Protein AF-0000000084381239 (afdb_homodimer)

pLDDT: mean 88.59, std 18.31, range [33.28, 98.94]

InterPro domains:
  IPR027843 Domain of unknown function DUF4440 [PF14534] (30-141)
  IPR032710 NTF2-like domain superfamily [SSF54427] (21-147)

Secondary structure (DSSP, 8-state):
-------------------------HHHHHHHHHHHHHHHHHTT-HHHHHHTEEEEEEEEETTEEE-HHHHHHHHHHHHHTT-EEEEEEEEEEEEEE-TTSSEEEEEEEEEEEEEETTTEEEEEEEEEEEEEEEETTEEEEEEEEEEE-----/-------------------------HHHHHHHHHHHHHHHHHTT-HHHHHHTEEEEEEEEETTEEE-HHHHHHHHHHHHHTT-EEEEEEEEEEEEEE-TTSSEEEEEEEEEEEEEETTTEEEEEEEEEEEEEEEETTEEEEEEEEEEE-----

Foldseek 3Di:
DPPPPPPPPPPPPPPPDPDPPVPPDLQVVVVVVVVQLQVCQQVLVLVSNLVQADPQAWEAEPVGTDDPVVVSVVSVVFVVLPKGKNDKDWDDWDKDADPVSFKMKIKIWIWTWIAGHPGDIDIWIKIKIWIWGQDPVGIHTRYMYIYTDDPPD/DPPPPPPPPPPPDPPPDPDPPVPPDLQVVVVVVVVQLQVCQQVLVLVSNLVQADPQAWEAEPVGTDDPVVVSVVSVVFVVLPKGKNDKDWDDWDKDADPVSFKMKIKIWIWTWIAGHPGDIDIWIKIKIWIWGQDPVGIHTRYMYIYTDDPPD

Sequence (306 aa):
MTRTVSTLFAALALMALPAFVSAAEPEDEIRALVVEFNDAYLQNDLDKYFAYYADDATLWFNSGRSKLTSYRDSWYKLIGSGGGVRKNTLSDIRIQMSPGGDAAIATYQVEVQTEYPGNRLSSQQAHETDVWFKTDDGWRISHVHYTSGSDDEMTRTVSTLFAALALMALPAFVSAAEPEDEIRALVVEFNDAYLQNDLDKYFAYYADDATLWFNSGRSKLTSYRDSWYKLIGSGGGVRKNTLSDIRIQMSPGGDAAIATYQVEVQTEYPGNRLSSQQAHETDVWFKTDDGWRISHVHYTSGSDDE

Nearest PDB structures (foldseek):
  5ien-assembly2_B  TM=7.916E-01  e=2.321E-08  synthetic construct
  6of8-assembly1_D-2  TM=7.939E-01  e=4.125E-08  Homo sapiens
  7urw-assembly1_D-2  TM=7.725E-01  e=1.462E-07  Homo sapiens
  8uso-assembly1_C  TM=7.538E-01  e=1.737E-07  Homo sapiens
  7jmr-assembly1_A  TM=7.790E-01  e=4.352E-06  Madurella mycetomatis

Radius of gyration: 29.03 Å; Cα contacts (8 Å, |Δi|>4): 523; chains: 2; bounding box: 98×55×118 Å

Structure (mmCIF, N/CA/C/O backbone):
data_AF-0000000084381239-model_v1
#
loop_
_entity.id
_entity.type
_entity.pdbx_description
1 polymer 'DUF4440 domain-containing protein'
#
loop_
_atom_site.group_PDB
_atom_site.id
_atom_site.type_symbol
_atom_site.label_atom_id
_atom_site.label_alt_id
_atom_site.label_comp_id
_atom_site.label_asym_id
_atom_site.label_entity_id
_atom_site.label_seq_id
_atom_site.pdbx_PDB_ins_code
_atom_site.Cartn_x
_atom_site.Cartn_y
_atom_site.Cartn_z
_atom_site.occupancy
_atom_site.B_iso_or_equiv
_atom_site.auth_seq_id
_atom_site.auth_comp_id
_atom_site.auth_asym_id
_atom_site.auth_atom_id
_atom_site.pdbx_PDB_model_num
ATOM 1 N N . MET A 1 1 ? 73.875 9.797 52.844 1 39.16 1 MET A N 1
ATOM 2 C CA . MET A 1 1 ? 73.562 9.703 51.438 1 39.16 1 MET A CA 1
ATOM 3 C C . MET A 1 1 ? 72.062 9.312 51.25 1 39.16 1 MET A C 1
ATOM 5 O O . MET A 1 1 ? 71.688 8.18 51.531 1 39.16 1 MET A O 1
ATOM 9 N N . THR A 1 2 ? 71.125 10.281 51.625 1 43.41 2 THR A N 1
ATOM 10 C CA . THR A 1 2 ? 69.688 10.188 51.625 1 43.41 2 THR A CA 1
ATOM 11 C C . THR A 1 2 ? 69.125 9.891 50.219 1 43.41 2 THR A C 1
ATOM 13 O O . THR A 1 2 ? 69.438 10.617 49.25 1 43.41 2 THR A O 1
ATOM 16 N N . ARG A 1 3 ? 68.938 8.547 49.875 1 49.88 3 ARG A N 1
ATOM 17 C CA . ARG A 1 3 ? 68.312 8.016 48.656 1 49.88 3 ARG A CA 1
ATOM 18 C C . ARG A 1 3 ? 66.938 8.602 48.406 1 49.88 3 ARG A C 1
ATOM 20 O O . ARG A 1 3 ? 66.062 8.445 49.219 1 49.88 3 ARG A O 1
ATOM 27 N N . THR A 1 4 ? 66.938 9.758 47.719 1 50.31 4 THR A N 1
ATOM 28 C CA . THR A 1 4 ? 65.625 10.328 47.281 1 50.31 4 THR A CA 1
ATOM 29 C C . THR A 1 4 ? 64.875 9.352 46.375 1 50.31 4 THR A C 1
ATOM 31 O O . THR A 1 4 ? 65.438 8.875 45.375 1 50.31 4 THR A O 1
ATOM 34 N N . VAL A 1 5 ? 64 8.539 46.969 1 55.06 5 VAL A N 1
ATOM 35 C CA . VAL A 1 5 ? 63.125 7.676 46.188 1 55.06 5 VAL A CA 1
ATOM 36 C C . VAL A 1 5 ? 62.25 8.531 45.281 1 55.06 5 VAL A C 1
ATOM 38 O O . VAL A 1 5 ? 61.562 9.453 45.75 1 55.06 5 VAL A O 1
ATOM 41 N N . SER A 1 6 ? 62.594 8.797 44 1 53.75 6 SER A N 1
ATOM 42 C CA . SER A 1 6 ? 61.781 9.438 42.969 1 53.75 6 SER A CA 1
ATOM 43 C C . SER A 1 6 ? 60.5 8.648 42.688 1 53.75 6 SER A C 1
ATOM 45 O O . SER A 1 6 ? 60.562 7.449 42.406 1 53.75 6 SER A O 1
ATOM 47 N N . THR A 1 7 ? 59.438 9.039 43.312 1 55.84 7 THR A N 1
ATOM 48 C CA . THR A 1 7 ? 58.125 8.461 43.031 1 55.84 7 THR A CA 1
ATOM 49 C C . THR A 1 7 ? 57.719 8.781 41.594 1 55.84 7 THR A C 1
ATOM 51 O O . THR A 1 7 ? 57.625 9.945 41.219 1 55.84 7 THR A O 1
ATOM 54 N N . LEU A 1 8 ? 57.969 7.898 40.625 1 53.53 8 LEU A N 1
ATOM 55 C CA . LEU A 1 8 ? 57.469 7.973 39.25 1 53.53 8 LEU A CA 1
ATOM 56 C C . LEU A 1 8 ? 55.969 7.895 39.219 1 53.53 8 LEU A C 1
ATOM 58 O O . LEU A 1 8 ? 55.375 6.918 39.688 1 53.53 8 LEU A O 1
ATOM 62 N N . PHE A 1 9 ? 55.188 9.008 39.188 1 49.62 9 PHE A N 1
ATOM 63 C CA . PHE A 1 9 ? 53.75 9.039 39 1 49.62 9 PHE A CA 1
ATOM 64 C C . PHE A 1 9 ? 53.406 8.641 37.562 1 49.62 9 PHE A C 1
ATOM 66 O O . PHE A 1 9 ? 53.781 9.312 36.625 1 49.62 9 PHE A O 1
ATOM 73 N N . ALA A 1 10 ? 53.062 7.371 37.25 1 50.97 10 ALA A N 1
ATOM 74 C CA . ALA A 1 10 ? 52.531 6.973 35.969 1 50.97 10 ALA A CA 1
ATOM 75 C C . ALA A 1 10 ? 51.156 7.59 35.719 1 50.97 10 ALA A C 1
ATOM 77 O O . ALA A 1 10 ? 50.219 7.391 36.5 1 50.97 10 ALA A O 1
ATOM 78 N N . ALA A 1 11 ? 51.062 8.734 35.031 1 51.47 11 ALA A N 1
ATOM 79 C CA . ALA A 1 11 ? 49.781 9.289 34.594 1 51.47 11 ALA A CA 1
ATOM 80 C C . ALA A 1 11 ? 49.031 8.305 33.688 1 51.47 11 ALA A C 1
ATOM 82 O O . ALA A 1 11 ? 49.562 7.871 32.656 1 51.47 11 ALA A O 1
ATOM 83 N N . LEU A 1 12 ? 48.125 7.539 34.219 1 54.88 12 LEU A N 1
ATOM 84 C CA . LEU A 1 12 ? 47.219 6.68 33.406 1 54.88 12 LEU A CA 1
ATOM 85 C C . LEU A 1 12 ? 46.375 7.512 32.469 1 54.88 12 LEU A C 1
ATOM 87 O O . LEU A 1 12 ? 45.562 8.344 32.938 1 54.88 12 LEU A O 1
ATOM 91 N N . ALA A 1 13 ? 46.75 7.648 31.25 1 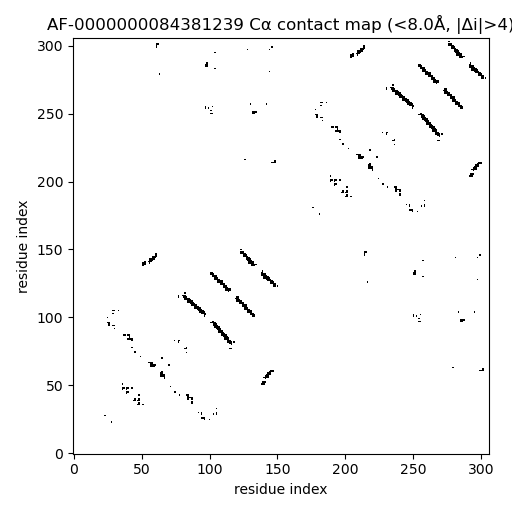54.31 13 ALA A N 1
ATOM 92 C CA . ALA A 1 13 ? 45.938 8.242 30.203 1 54.31 13 ALA A CA 1
ATOM 93 C C . ALA A 1 13 ? 44.656 7.438 30 1 54.31 13 ALA A C 1
ATOM 95 O O . ALA A 1 13 ? 44.719 6.262 29.625 1 54.31 13 ALA A O 1
ATOM 96 N N . LEU A 1 14 ? 43.531 7.852 30.609 1 54.75 14 LEU A N 1
ATOM 97 C CA . LEU A 1 14 ? 42.219 7.305 30.281 1 54.75 14 LEU A CA 1
ATOM 98 C C . LEU A 1 14 ? 41.875 7.566 28.812 1 54.75 14 LEU A C 1
ATOM 100 O O . LEU A 1 14 ? 41.719 8.719 28.406 1 54.75 14 LEU A O 1
ATOM 104 N N . MET A 1 15 ? 42.344 6.754 27.906 1 54.47 15 MET A N 1
ATOM 105 C CA . MET A 1 15 ? 41.844 6.836 26.531 1 54.47 15 MET A CA 1
ATOM 106 C C . MET A 1 15 ? 40.312 6.789 26.484 1 54.47 15 MET A C 1
ATOM 108 O O . MET A 1 15 ? 39.719 5.836 26.984 1 54.47 15 MET A O 1
ATOM 112 N N . ALA A 1 16 ? 39.594 7.852 26.359 1 55.19 16 ALA A N 1
ATOM 113 C CA . ALA A 1 16 ? 38.156 7.883 26.109 1 55.19 16 ALA A CA 1
ATOM 114 C C . ALA A 1 16 ? 37.781 7.008 24.906 1 55.19 16 ALA A C 1
ATOM 116 O O . ALA A 1 16 ? 38.281 7.207 23.812 1 55.19 16 ALA A O 1
ATOM 117 N N . LEU A 1 17 ? 37.344 5.801 25.172 1 56.28 17 LEU A N 1
ATOM 118 C CA . LEU A 1 17 ? 36.719 5.039 24.078 1 56.28 17 LEU A CA 1
ATOM 119 C C . LEU A 1 17 ? 35.625 5.844 23.391 1 56.28 17 LEU A C 1
ATOM 121 O O . LEU A 1 17 ? 34.812 6.473 24.062 1 56.28 17 LEU A O 1
ATOM 125 N N . PRO A 1 18 ? 35.781 6.129 22.141 1 57.19 18 PRO A N 1
ATOM 126 C CA . PRO A 1 18 ? 34.688 6.797 21.469 1 57.19 18 PRO A CA 1
ATOM 127 C C . PRO A 1 18 ? 33.344 6.113 21.719 1 57.19 18 PRO A C 1
ATOM 129 O O . PRO A 1 18 ? 33.25 4.883 21.625 1 57.19 18 PRO A O 1
ATOM 132 N N . ALA A 1 19 ? 32.469 6.754 22.359 1 51.19 19 ALA A N 1
ATOM 133 C CA . ALA A 1 19 ? 31.094 6.266 22.438 1 51.19 19 ALA A CA 1
ATOM 134 C C . ALA A 1 19 ? 30.562 5.879 21.062 1 51.19 19 ALA A C 1
ATOM 136 O O . ALA A 1 19 ? 30.609 6.68 20.125 1 51.19 19 ALA A O 1
ATOM 137 N N . PHE A 1 20 ? 30.594 4.75 20.609 1 45.41 20 PHE A N 1
ATOM 138 C CA . PHE A 1 20 ? 29.844 4.328 19.438 1 45.41 20 PHE A CA 1
ATOM 139 C C . PHE A 1 20 ? 28.422 4.871 19.469 1 45.41 20 PHE A C 1
ATOM 141 O O . PHE A 1 20 ? 27.609 4.426 20.281 1 45.41 20 PHE A O 1
ATOM 148 N N . VAL A 1 21 ? 28.203 6.137 19.328 1 45.88 21 VAL A N 1
ATOM 149 C CA . VAL A 1 21 ? 26.812 6.547 19.094 1 45.88 21 VAL A CA 1
ATOM 150 C C . VAL A 1 21 ? 26.125 5.531 18.188 1 45.88 21 VAL A C 1
ATOM 152 O O . VAL A 1 21 ? 26.516 5.34 17.031 1 45.88 21 VAL A O 1
ATOM 155 N N . SER A 1 22 ? 25.609 4.52 18.656 1 45.94 22 SER A N 1
ATOM 156 C CA . SER A 1 22 ? 24.859 3.537 17.891 1 45.94 22 SER A CA 1
ATOM 157 C C . SER A 1 22 ? 23.875 4.219 16.938 1 45.94 22 SER A C 1
ATOM 159 O O . SER A 1 22 ? 23 4.969 17.375 1 45.94 22 SER A O 1
ATOM 161 N N . ALA A 1 23 ? 24.297 4.645 15.828 1 49.25 23 ALA A N 1
ATOM 162 C CA . ALA A 1 23 ? 23.391 5.152 14.797 1 49.25 23 ALA A CA 1
ATOM 163 C C . ALA A 1 23 ? 22.016 4.5 14.898 1 49.25 23 ALA A C 1
ATOM 165 O O . ALA A 1 23 ? 21.922 3.277 15.023 1 49.25 23 ALA A O 1
ATOM 166 N N . ALA A 1 24 ? 21.047 5.324 15.508 1 55.81 24 ALA A N 1
ATOM 167 C CA . ALA A 1 24 ? 19.688 4.801 15.578 1 55.81 24 ALA A CA 1
ATOM 168 C C . ALA A 1 24 ? 19.406 3.848 14.414 1 55.81 24 ALA A C 1
ATOM 170 O O . ALA A 1 24 ? 19.891 4.055 13.305 1 55.81 24 ALA A O 1
ATOM 171 N N . GLU A 1 25 ? 19 2.609 14.633 1 80.38 25 GLU A N 1
ATOM 172 C CA . GLU A 1 25 ? 18.656 1.622 13.625 1 80.38 25 GLU A CA 1
ATOM 173 C C . GLU A 1 25 ? 17.672 2.197 12.609 1 80.38 25 GLU A C 1
ATOM 175 O O . GLU A 1 25 ? 16.797 2.988 12.969 1 80.38 25 GLU A O 1
ATOM 180 N N . PRO A 1 26 ? 17.938 2.209 11.328 1 89.12 26 PRO A N 1
ATOM 181 C CA . PRO A 1 26 ? 17.094 2.762 10.266 1 89.12 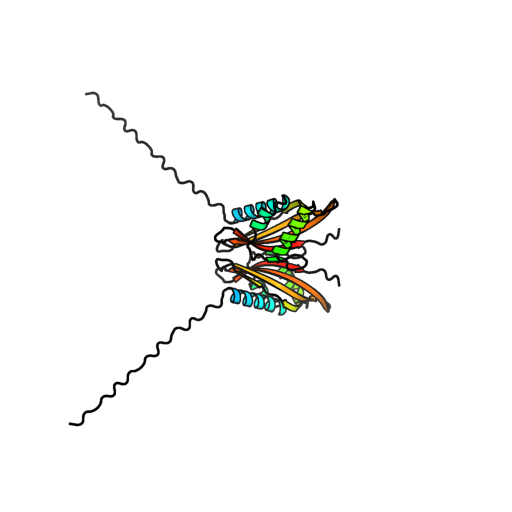26 PRO A CA 1
ATOM 182 C C . PRO A 1 26 ? 15.609 2.562 10.539 1 89.12 26 PRO A C 1
ATOM 184 O O . PRO A 1 26 ? 14.797 3.445 10.242 1 89.12 26 PRO A O 1
ATOM 187 N N . GLU A 1 27 ? 15.25 1.534 11.195 1 95.19 27 GLU A N 1
ATOM 188 C CA . GLU A 1 27 ? 13.852 1.279 11.508 1 95.19 27 GLU A CA 1
ATOM 189 C C . GLU A 1 27 ? 13.32 2.281 12.531 1 95.19 27 GLU A C 1
ATOM 191 O O . GLU A 1 27 ? 12.188 2.748 12.422 1 95.19 27 GLU A O 1
ATOM 196 N N . ASP A 1 28 ? 14.078 2.625 13.539 1 96.5 28 ASP A N 1
ATOM 197 C CA . ASP A 1 28 ? 13.672 3.594 14.555 1 96.5 28 ASP A CA 1
ATOM 198 C C . ASP A 1 28 ? 13.469 4.977 13.945 1 96.5 28 ASP A C 1
ATOM 200 O O . ASP A 1 28 ? 12.57 5.719 14.359 1 96.5 28 ASP A O 1
ATOM 204 N N . GLU A 1 29 ? 14.289 5.305 13.078 1 97.5 29 GLU A N 1
ATOM 205 C CA . GLU A 1 29 ? 14.141 6.582 12.391 1 97.5 29 GLU A CA 1
ATOM 206 C C . GLU A 1 29 ? 12.805 6.656 11.648 1 97.5 29 GLU A C 1
ATOM 208 O O . GLU A 1 29 ? 12.094 7.66 11.742 1 97.5 29 GLU A O 1
ATOM 213 N N . ILE A 1 30 ? 12.453 5.59 10.93 1 98.69 30 ILE A N 1
ATOM 214 C CA . ILE A 1 30 ? 11.203 5.559 10.18 1 98.69 30 ILE A CA 1
ATOM 215 C C . ILE A 1 30 ? 10.023 5.598 11.148 1 98.69 30 ILE A C 1
ATOM 217 O O . ILE A 1 30 ? 9.031 6.285 10.898 1 98.69 30 ILE A O 1
ATOM 221 N N . ARG A 1 31 ? 10.133 4.875 12.227 1 98.56 31 ARG A N 1
ATOM 222 C CA . ARG A 1 31 ? 9.07 4.895 13.227 1 98.56 31 ARG A CA 1
ATOM 223 C C . ARG A 1 31 ? 8.836 6.309 13.742 1 98.56 31 ARG A C 1
ATOM 225 O O . ARG A 1 31 ? 7.688 6.746 13.875 1 98.56 31 ARG A O 1
ATOM 232 N N . ALA A 1 32 ? 9.883 6.973 14.047 1 98.56 32 ALA A N 1
ATOM 233 C CA . ALA A 1 32 ? 9.773 8.352 14.516 1 98.56 32 ALA A CA 1
ATOM 234 C C . ALA A 1 32 ? 9.133 9.242 13.461 1 98.56 32 ALA A C 1
ATOM 236 O O . ALA A 1 32 ? 8.297 10.094 13.773 1 98.56 32 ALA A O 1
ATOM 237 N N . LEU A 1 33 ? 9.492 9.047 12.234 1 98.81 33 LEU A N 1
ATOM 238 C CA . LEU A 1 33 ? 8.93 9.828 11.141 1 98.81 33 LEU A CA 1
ATOM 239 C C . LEU A 1 33 ? 7.441 9.562 10.984 1 98.81 33 LEU A C 1
ATOM 241 O O . LEU A 1 33 ? 6.66 10.484 10.734 1 98.81 33 LEU A O 1
ATOM 245 N N . VAL A 1 34 ? 7.047 8.297 11.141 1 98.94 34 VAL A N 1
ATOM 246 C CA . VAL A 1 34 ? 5.629 7.949 11.078 1 98.94 34 VAL A CA 1
ATOM 247 C C . VAL A 1 34 ? 4.867 8.695 12.172 1 98.94 34 VAL A C 1
ATOM 249 O O . VAL A 1 34 ? 3.803 9.258 11.922 1 98.94 34 VAL A O 1
ATOM 252 N N . VAL A 1 35 ? 5.398 8.719 13.312 1 98.81 35 VAL A N 1
ATOM 253 C CA . VAL A 1 35 ? 4.754 9.383 14.438 1 98.81 35 VAL A CA 1
ATOM 254 C C . VAL A 1 35 ? 4.676 10.891 14.18 1 98.81 35 VAL A C 1
ATOM 256 O O . VAL A 1 35 ? 3.621 11.5 14.367 1 98.81 35 VAL A O 1
ATOM 259 N N . GLU A 1 36 ? 5.719 11.492 13.703 1 98.81 36 GLU A N 1
ATOM 260 C CA . GLU A 1 36 ? 5.75 12.922 13.438 1 98.81 36 GLU A CA 1
ATOM 261 C C . GLU A 1 36 ? 4.785 13.297 12.312 1 98.81 36 GLU A C 1
ATOM 263 O O . GLU A 1 36 ? 4.109 14.32 12.383 1 98.81 36 GLU A O 1
ATOM 268 N N . PHE A 1 37 ? 4.758 12.531 11.312 1 98.94 37 PHE A N 1
ATOM 269 C CA . PHE A 1 37 ? 3.84 12.703 10.188 1 98.94 37 PHE A CA 1
ATOM 270 C C . PHE A 1 37 ? 2.396 12.734 10.68 1 98.94 37 PHE A C 1
ATOM 272 O O . PHE A 1 37 ? 1.646 13.656 10.344 1 98.94 37 PHE A O 1
ATOM 279 N N . ASN A 1 38 ? 2.061 11.805 11.516 1 98.94 38 ASN A N 1
ATOM 280 C CA . ASN A 1 38 ? 0.689 11.695 12 1 98.94 38 ASN A CA 1
ATOM 281 C C . ASN A 1 38 ? 0.382 12.742 13.062 1 98.94 38 ASN A C 1
ATOM 283 O O . ASN A 1 38 ? -0.756 13.203 13.18 1 98.94 38 ASN A O 1
ATOM 287 N N . ASP A 1 39 ? 1.364 13.125 13.797 1 98.81 39 ASP A N 1
ATOM 288 C CA . ASP A 1 39 ? 1.184 14.234 14.727 1 98.81 39 ASP A CA 1
ATOM 289 C C . ASP A 1 39 ? 0.874 15.531 13.992 1 98.81 39 ASP A C 1
ATOM 291 O O . ASP A 1 39 ? 0.021 16.312 14.422 1 98.81 39 ASP A O 1
ATOM 295 N N . ALA A 1 40 ? 1.625 15.781 12.898 1 98.94 40 ALA A N 1
ATOM 296 C CA . ALA A 1 40 ? 1.341 16.953 12.086 1 98.94 40 ALA A CA 1
ATOM 297 C C . ALA A 1 40 ? -0.095 16.938 11.57 1 98.94 40 ALA A C 1
ATOM 299 O O . ALA A 1 40 ? -0.769 17.969 11.547 1 98.94 40 ALA A O 1
ATOM 300 N N . TYR A 1 41 ? -0.583 15.797 11.164 1 98.88 41 TYR A N 1
ATOM 301 C CA . TYR A 1 41 ? -1.957 15.594 10.727 1 98.88 41 TYR A CA 1
ATOM 302 C C . TYR A 1 41 ? -2.943 15.938 11.836 1 98.88 41 TYR A C 1
ATOM 304 O O . TYR A 1 41 ? -3.875 16.719 11.625 1 98.88 41 TYR A O 1
ATOM 312 N N . LEU A 1 42 ? -2.75 15.445 13.039 1 98.81 42 LEU A N 1
ATOM 313 C CA . LEU A 1 42 ? -3.617 15.664 14.195 1 98.81 42 LEU A CA 1
ATOM 314 C C . LEU A 1 42 ? -3.648 17.141 14.586 1 98.81 42 LEU A C 1
ATOM 316 O O . LEU A 1 42 ? -4.688 17.656 15.008 1 98.81 42 LEU A O 1
ATOM 320 N N . GLN A 1 43 ? -2.535 17.781 14.414 1 98.56 43 GLN A N 1
ATOM 321 C CA . GLN A 1 43 ? -2.426 19.172 14.812 1 98.56 43 GLN A CA 1
ATOM 322 C C . GLN A 1 43 ? -2.961 20.109 13.727 1 98.56 43 GLN A C 1
ATOM 324 O O . GLN A 1 43 ? -2.949 21.328 13.891 1 98.56 43 GLN A O 1
ATOM 329 N N . ASN A 1 44 ? -3.318 19.516 12.633 1 98.69 44 ASN A N 1
ATOM 330 C CA . ASN A 1 44 ? -3.785 20.281 11.484 1 98.69 44 ASN A CA 1
ATOM 331 C C . ASN A 1 44 ? -2.701 21.234 10.961 1 98.69 44 ASN A C 1
ATOM 333 O O . ASN A 1 44 ? -2.998 22.344 10.516 1 98.69 44 ASN A O 1
ATOM 337 N N . ASP A 1 45 ? -1.45 20.844 11.148 1 98.69 45 ASP A N 1
ATOM 338 C CA . ASP A 1 45 ? -0.307 21.547 10.578 1 98.69 45 ASP A CA 1
ATOM 339 C C . ASP A 1 45 ? -0.042 21.094 9.148 1 98.69 45 ASP A C 1
ATOM 341 O O . ASP A 1 45 ? 0.866 20.297 8.898 1 98.69 45 ASP A O 1
ATOM 345 N N . LEU A 1 46 ? -0.721 21.719 8.25 1 98.62 46 LEU A N 1
ATOM 346 C CA . LEU A 1 46 ? -0.758 21.219 6.883 1 98.62 46 LEU A CA 1
ATOM 347 C C . LEU A 1 46 ? 0.588 21.406 6.191 1 98.62 46 LEU A C 1
ATOM 349 O O . LEU A 1 46 ? 1.01 20.562 5.395 1 98.62 46 LEU A O 1
ATOM 353 N N . ASP A 1 47 ? 1.219 22.5 6.48 1 98.5 47 ASP A N 1
ATOM 354 C CA . ASP A 1 47 ? 2.527 22.703 5.871 1 98.5 47 ASP A CA 1
ATOM 355 C C . ASP A 1 47 ? 3.5 21.594 6.258 1 98.5 47 ASP A C 1
ATOM 357 O O . ASP A 1 47 ? 4.18 21.031 5.398 1 98.5 47 ASP A O 1
ATOM 361 N N . LYS A 1 48 ? 3.529 21.297 7.5 1 98.69 48 LYS A N 1
ATOM 362 C CA . LYS A 1 48 ? 4.406 20.219 7.973 1 98.69 48 LYS A CA 1
ATOM 363 C C . LYS A 1 48 ? 3.945 18.875 7.453 1 98.69 48 LYS A C 1
ATOM 365 O O . LYS A 1 48 ? 4.762 18.062 7.008 1 98.69 48 LYS A O 1
ATOM 370 N N . TYR A 1 49 ? 2.656 18.609 7.484 1 98.88 49 TYR A N 1
ATOM 371 C CA . TYR A 1 49 ? 2.074 17.344 7.059 1 98.88 49 TYR A CA 1
ATOM 372 C C . TYR A 1 49 ? 2.404 17.062 5.598 1 98.88 49 TYR A C 1
ATOM 374 O O . TYR A 1 49 ? 2.908 15.984 5.27 1 98.88 49 TYR A O 1
ATOM 382 N N . PHE A 1 50 ? 2.275 18.031 4.766 1 98.81 50 PHE A N 1
ATOM 383 C CA . PHE A 1 50 ? 2.443 17.797 3.34 1 98.81 50 PHE A CA 1
ATOM 384 C C . PHE A 1 50 ? 3.914 17.859 2.947 1 98.81 50 PHE A C 1
ATOM 386 O O . PHE A 1 50 ? 4.293 17.406 1.864 1 98.81 50 PHE A O 1
ATOM 393 N N . ALA A 1 51 ? 4.809 18.359 3.83 1 98.56 51 ALA A N 1
ATOM 394 C CA . ALA A 1 51 ? 6.246 18.406 3.566 1 98.56 51 ALA A CA 1
ATOM 395 C C . ALA A 1 51 ? 6.852 17.016 3.602 1 98.56 51 ALA A C 1
ATOM 397 O O . ALA A 1 51 ? 7.973 16.797 3.133 1 98.56 51 ALA A O 1
ATOM 398 N N . TYR A 1 52 ? 6.156 16.047 4.137 1 98.81 52 TYR A N 1
ATOM 399 C CA . TYR A 1 52 ? 6.672 14.688 4.211 1 98.81 52 TYR A CA 1
ATOM 400 C C . TYR A 1 52 ? 6.516 13.969 2.879 1 98.81 52 TYR A C 1
ATOM 402 O O . TYR A 1 52 ? 7.16 12.938 2.641 1 98.81 52 TYR A O 1
ATOM 410 N N . TYR A 1 53 ? 5.621 14.484 2.043 1 98.81 53 TYR A N 1
ATOM 411 C CA . TYR A 1 53 ? 5.367 13.82 0.77 1 98.81 53 TYR A CA 1
ATOM 412 C C . TYR A 1 53 ? 6.414 14.211 -0.268 1 98.81 53 TYR A C 1
ATOM 414 O O . TYR A 1 53 ? 6.828 15.367 -0.335 1 98.81 53 TYR A O 1
ATOM 422 N N . ALA A 1 54 ? 6.844 13.203 -1.012 1 98.25 54 ALA A N 1
ATOM 423 C CA . ALA A 1 54 ? 7.543 13.531 -2.252 1 98.25 54 ALA A CA 1
ATOM 424 C C . ALA A 1 54 ? 6.621 14.273 -3.221 1 98.25 54 ALA A C 1
ATOM 4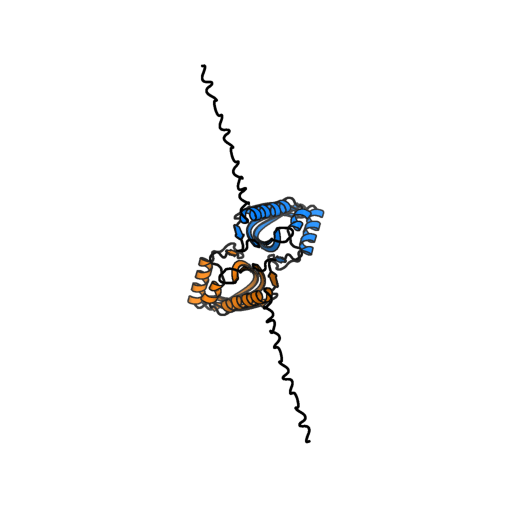26 O O . ALA A 1 54 ? 5.402 14.102 -3.176 1 98.25 54 ALA A O 1
ATOM 427 N N . ASP A 1 55 ? 7.188 14.977 -4.156 1 95.69 55 ASP A N 1
ATOM 428 C CA . ASP A 1 55 ? 6.402 15.758 -5.105 1 95.69 55 ASP A CA 1
ATOM 429 C C . ASP A 1 55 ? 5.535 14.859 -5.98 1 95.69 55 ASP A C 1
ATOM 431 O O . ASP A 1 55 ? 4.422 15.227 -6.352 1 95.69 55 ASP A O 1
ATOM 435 N N . ASP A 1 56 ? 6.027 13.656 -6.266 1 94.94 56 ASP A N 1
ATOM 436 C CA . ASP A 1 56 ? 5.316 12.742 -7.156 1 94.94 56 ASP A CA 1
ATOM 437 C C . ASP A 1 56 ? 4.652 11.617 -6.371 1 94.94 56 ASP A C 1
ATOM 439 O O . ASP A 1 56 ? 4.395 10.539 -6.922 1 94.94 56 ASP A O 1
ATOM 443 N N . ALA A 1 57 ? 4.418 11.891 -5.074 1 98.31 57 ALA A N 1
ATOM 444 C CA . ALA A 1 57 ? 3.779 10.875 -4.25 1 98.31 57 ALA A CA 1
ATOM 445 C C . ALA A 1 57 ? 2.412 10.492 -4.812 1 98.31 57 ALA A C 1
ATOM 447 O O . ALA A 1 57 ? 1.699 11.336 -5.355 1 98.31 57 ALA A O 1
ATOM 448 N N . THR A 1 58 ? 2.092 9.258 -4.652 1 98.19 58 THR A N 1
ATOM 449 C CA . THR A 1 58 ? 0.784 8.766 -5.066 1 98.19 58 THR A CA 1
ATOM 450 C C . THR A 1 58 ? -0.066 8.391 -3.857 1 98.19 58 THR A C 1
ATOM 452 O O . THR A 1 58 ? 0.453 7.891 -2.857 1 98.19 58 THR A O 1
ATOM 455 N N . LEU A 1 59 ? -1.391 8.664 -3.979 1 98.44 59 LEU A N 1
ATOM 456 C CA . LEU A 1 59 ? -2.348 8.383 -2.914 1 98.44 59 LEU A CA 1
ATOM 457 C C . LEU A 1 59 ? -3.482 7.5 -3.42 1 98.44 59 LEU A C 1
ATOM 459 O O . LEU A 1 59 ? -4.07 7.781 -4.469 1 98.44 59 LEU A O 1
ATOM 463 N N . TRP A 1 60 ? -3.773 6.473 -2.662 1 97.69 60 TRP A N 1
ATOM 464 C CA . TRP A 1 60 ? 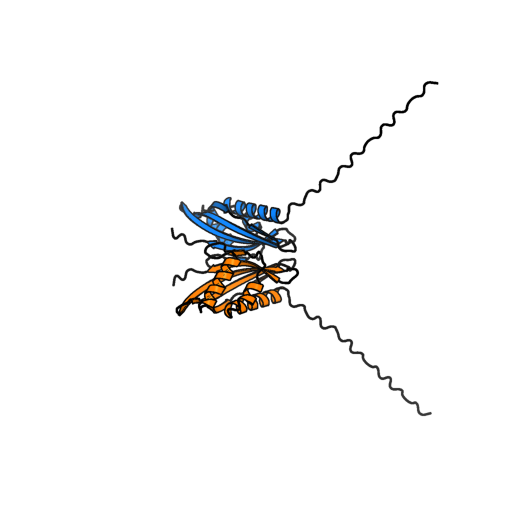-4.938 5.629 -2.912 1 97.69 60 TRP A CA 1
ATOM 465 C C . TRP A 1 60 ? -5.852 5.59 -1.692 1 97.69 60 TRP A C 1
ATOM 467 O O . TRP A 1 60 ? -5.402 5.312 -0.579 1 97.69 60 TRP A O 1
ATOM 477 N N . PHE A 1 61 ? -7.094 5.844 -1.987 1 96.12 61 PHE A N 1
ATOM 478 C CA . PHE A 1 61 ? -8.156 5.715 -0.996 1 96.12 61 PHE A CA 1
ATOM 479 C C . PHE A 1 61 ? -9.195 4.695 -1.444 1 96.12 61 PHE A C 1
ATOM 481 O O . PHE A 1 61 ? -9.023 4.027 -2.467 1 96.12 61 PHE A O 1
ATOM 488 N N . ASN A 1 62 ? -10.258 4.531 -0.682 1 93.81 62 ASN A N 1
ATOM 489 C CA . ASN A 1 62 ? -11.297 3.578 -1.05 1 93.81 62 ASN A CA 1
ATOM 490 C C . ASN A 1 62 ? -11.828 3.838 -2.459 1 93.81 62 ASN A C 1
ATOM 492 O O . ASN A 1 62 ? -12.133 2.898 -3.193 1 93.81 62 ASN A O 1
ATOM 496 N N . SER A 1 63 ? -11.828 5.078 -2.816 1 90.69 63 SER A N 1
ATOM 497 C CA . SER A 1 63 ? -12.438 5.469 -4.086 1 90.69 63 SER A CA 1
ATOM 498 C C . SER A 1 63 ? -11.445 5.336 -5.234 1 90.69 63 SER A C 1
ATOM 500 O O . SER A 1 63 ? -11.805 5.551 -6.398 1 90.69 63 SER A O 1
ATOM 502 N N . GLY A 1 64 ? -10.203 5.027 -4.898 1 92.81 64 GLY A N 1
ATOM 503 C CA . GLY A 1 64 ? -9.172 4.902 -5.918 1 92.81 64 GLY A CA 1
ATOM 504 C C . GLY A 1 64 ? -8.078 5.941 -5.793 1 92.81 64 GLY A C 1
ATOM 505 O O . GLY A 1 64 ? -7.77 6.395 -4.688 1 92.81 64 GLY A O 1
ATOM 506 N N . ARG A 1 65 ? -7.52 6.309 -6.883 1 95.12 65 ARG A N 1
ATOM 507 C CA . ARG A 1 65 ? -6.367 7.207 -6.91 1 95.12 65 ARG A CA 1
ATOM 508 C C . ARG A 1 65 ? -6.793 8.656 -6.691 1 95.12 65 ARG A C 1
ATOM 510 O O . ARG A 1 65 ? -7.809 9.094 -7.238 1 95.12 65 ARG A O 1
ATOM 517 N N . SER A 1 66 ? -5.961 9.305 -5.941 1 95.31 66 SER A N 1
ATOM 518 C CA . SER A 1 66 ? -6.164 10.734 -5.727 1 95.31 66 SER A CA 1
ATOM 519 C C . SER A 1 66 ? -4.898 11.523 -6.039 1 95.31 66 SER A C 1
ATOM 521 O O . SER A 1 66 ? -3.789 11.07 -5.746 1 95.31 66 SER A O 1
ATOM 523 N N . LYS A 1 67 ? -5.098 12.664 -6.586 1 95.94 67 LYS A N 1
ATOM 524 C CA . LYS A 1 67 ? -3.969 13.57 -6.801 1 95.94 67 LYS A CA 1
ATOM 525 C C . LYS A 1 67 ? -3.551 14.242 -5.496 1 95.94 67 LYS A C 1
ATOM 527 O O . LYS A 1 67 ? -4.395 14.75 -4.754 1 95.94 67 LYS A O 1
ATOM 532 N N . LEU A 1 68 ? -2.289 14.273 -5.344 1 98.12 68 LEU A N 1
ATOM 533 C CA . LEU A 1 68 ? -1.755 14.883 -4.129 1 98.12 68 LEU A CA 1
ATOM 534 C C . LEU A 1 68 ? -2.182 16.344 -4.023 1 98.12 68 LEU A C 1
ATOM 536 O O . LEU A 1 68 ? -2.549 16.812 -2.941 1 98.12 68 LEU A O 1
ATOM 540 N N . THR A 1 69 ? -2.168 17.094 -5.07 1 97.81 69 THR A N 1
ATOM 541 C CA . THR A 1 69 ? -2.525 18.516 -5.059 1 97.81 69 THR A CA 1
ATOM 542 C C . THR A 1 69 ? -3.994 18.703 -4.688 1 97.81 69 THR A C 1
ATOM 544 O O . THR A 1 69 ? -4.34 19.594 -3.916 1 97.81 69 THR A O 1
ATOM 547 N N . SER A 1 70 ? -4.848 17.875 -5.23 1 97.81 70 SER A N 1
ATOM 548 C CA . SER A 1 70 ? -6.266 17.953 -4.895 1 97.81 70 SER A CA 1
ATOM 549 C C . SER A 1 70 ? -6.508 17.609 -3.43 1 97.81 70 SER A C 1
ATOM 551 O O . SER A 1 70 ? -7.324 18.25 -2.764 1 97.81 70 SER A O 1
ATOM 553 N N . TYR A 1 71 ? -5.832 16.609 -3.029 1 98.31 71 TYR A N 1
ATOM 554 C CA . TYR A 1 71 ? -5.93 16.219 -1.628 1 98.31 71 TYR A CA 1
ATOM 555 C C . TYR A 1 71 ? -5.492 17.359 -0.71 1 98.31 71 TYR A C 1
ATOM 557 O O . TYR A 1 71 ? -6.207 17.703 0.232 1 98.31 71 TYR A O 1
ATOM 565 N N . ARG A 1 72 ? -4.395 17.906 -0.981 1 98.56 72 ARG A N 1
ATOM 566 C CA . ARG A 1 72 ? -3.879 19.047 -0.215 1 98.56 72 ARG A CA 1
ATOM 567 C C . ARG A 1 72 ? -4.879 20.188 -0.196 1 98.56 72 ARG A C 1
ATOM 569 O O . ARG A 1 72 ? -5.207 20.719 0.869 1 98.56 72 ARG A O 1
ATOM 576 N N . ASP A 1 73 ? -5.383 20.547 -1.335 1 98.44 73 ASP A N 1
ATOM 577 C CA . ASP A 1 73 ? -6.336 21.656 -1.436 1 98.44 73 ASP A CA 1
ATOM 578 C C . ASP A 1 73 ? -7.582 21.391 -0.595 1 98.44 73 ASP A C 1
ATOM 580 O O . ASP A 1 73 ? -8.117 22.297 0.036 1 98.44 73 ASP A O 1
ATOM 584 N N . SER A 1 74 ? -8.016 20.156 -0.666 1 97.94 74 SER A N 1
ATOM 585 C CA . SER A 1 74 ? -9.211 19.797 0.089 1 97.94 74 SER A CA 1
ATOM 586 C C . SER A 1 74 ? -9 20 1.586 1 97.94 74 SER A C 1
ATOM 588 O O . SER A 1 74 ? -9.914 20.422 2.299 1 97.94 74 SER A O 1
ATOM 590 N N . TRP A 1 75 ? -7.859 19.734 2.068 1 98.38 75 TRP A N 1
ATOM 591 C CA . TRP A 1 75 ? -7.578 19.891 3.49 1 98.38 75 TRP A CA 1
ATOM 592 C C . TRP A 1 75 ? -7.469 21.359 3.863 1 98.38 75 TRP A C 1
ATOM 594 O O . TRP A 1 75 ? -7.965 21.781 4.91 1 98.38 75 TRP A O 1
ATOM 604 N N . TYR A 1 76 ? -6.816 22.125 3.045 1 98.38 76 TYR A N 1
ATOM 605 C CA . TYR A 1 76 ? -6.734 23.562 3.316 1 98.38 76 TYR A CA 1
ATOM 606 C C . TYR A 1 76 ? -8.125 24.188 3.334 1 98.38 76 TYR A C 1
ATOM 608 O O . TYR A 1 76 ? -8.414 25.031 4.18 1 98.38 76 TYR A O 1
ATOM 616 N N . LYS A 1 77 ? -8.945 23.781 2.447 1 98.19 77 LYS A N 1
ATOM 617 C CA . LYS A 1 77 ? -10.32 24.266 2.43 1 98.19 77 LYS A CA 1
ATOM 618 C C . LYS A 1 77 ? -11.062 23.875 3.701 1 98.19 77 LYS A C 1
ATOM 620 O O . LYS A 1 77 ? -11.766 24.688 4.297 1 98.19 77 LYS A O 1
ATOM 625 N N . LEU A 1 78 ? -10.945 22.594 4.082 1 98.19 78 LEU A N 1
ATOM 626 C CA . LEU A 1 78 ? -11.625 22.109 5.27 1 98.19 78 LEU A CA 1
ATOM 627 C C . LEU A 1 78 ? -11.203 22.891 6.508 1 98.19 78 LEU A C 1
ATOM 629 O O . LEU A 1 78 ? -12.055 23.391 7.254 1 98.19 78 LEU A O 1
ATOM 633 N N . ILE A 1 79 ? -9.984 23.047 6.719 1 97.75 79 ILE A N 1
ATOM 634 C CA . ILE A 1 79 ? -9.469 23.734 7.898 1 97.75 79 ILE A CA 1
ATOM 635 C C . ILE A 1 79 ? -9.844 25.219 7.832 1 97.75 79 ILE A C 1
ATOM 637 O O . ILE A 1 79 ? -10.234 25.812 8.844 1 97.75 79 ILE A O 1
ATOM 641 N N . GLY A 1 80 ? -9.75 25.797 6.676 1 97.12 80 GLY A N 1
ATOM 642 C CA . GLY A 1 80 ? -10.141 27.188 6.484 1 97.12 80 GLY A CA 1
ATOM 643 C C . GLY A 1 80 ? -11.609 27.438 6.789 1 97.12 80 GLY A C 1
ATOM 644 O O . GLY A 1 80 ? -11.992 28.578 7.105 1 97.12 80 GLY A O 1
ATOM 645 N N . SER A 1 81 ? -12.406 26.438 6.703 1 97.31 81 SER A N 1
ATOM 646 C CA . SER A 1 81 ? -13.836 26.547 6.945 1 97.31 81 SER A CA 1
ATOM 647 C C . SER A 1 81 ? -14.188 26.203 8.391 1 97.31 81 SER A C 1
ATOM 649 O O . SER A 1 81 ? -15.367 26.078 8.734 1 97.31 81 SER A O 1
ATOM 651 N N . GLY A 1 82 ? -13.164 25.922 9.172 1 96.06 82 GLY A N 1
ATOM 652 C CA . GLY A 1 82 ? -13.375 25.719 10.594 1 96.06 82 GLY A CA 1
ATOM 653 C C . GLY A 1 82 ? -13.359 24.25 11 1 96.06 82 GLY A C 1
ATOM 654 O O . GLY A 1 82 ? -13.57 23.922 12.172 1 96.06 82 GLY A O 1
ATOM 655 N N . GLY A 1 83 ? -13.133 23.391 10.039 1 98 83 GLY A N 1
ATOM 656 C CA . GLY A 1 83 ? -13.016 21.969 10.367 1 98 83 GLY A CA 1
ATOM 657 C C . GLY A 1 83 ? -11.586 21.547 10.664 1 98 83 GLY A C 1
ATOM 658 O O . GLY A 1 83 ? -10.727 22.391 10.945 1 98 83 GLY A O 1
ATOM 659 N N . GLY A 1 84 ? -11.453 20.203 10.766 1 98.44 84 GLY A N 1
ATOM 660 C CA . GLY A 1 84 ? -10.117 19.656 11 1 98.44 84 GLY A CA 1
ATOM 661 C C . GLY A 1 84 ? -10.125 18.344 11.742 1 98.44 84 GLY A C 1
ATOM 662 O O . GLY A 1 84 ? -11.195 17.828 12.094 1 98.44 84 GLY A O 1
ATOM 663 N N . VAL A 1 85 ? -8.945 17.797 11.938 1 98.62 85 VAL A N 1
ATOM 664 C CA . VAL A 1 85 ? -8.766 16.531 12.648 1 98.62 85 VAL A CA 1
ATOM 665 C C . VAL A 1 85 ? -8.898 16.766 14.148 1 98.62 85 VAL A C 1
ATOM 667 O O . VAL A 1 85 ? -8.336 17.719 14.688 1 98.62 85 VAL A O 1
ATOM 670 N N . ARG A 1 86 ? -9.641 15.828 14.766 1 98.44 86 ARG A N 1
ATOM 671 C CA . ARG A 1 86 ? -9.852 15.977 16.203 1 98.44 86 ARG A CA 1
ATOM 672 C C . ARG A 1 86 ? -9.234 14.812 16.969 1 98.44 86 ARG A C 1
ATOM 674 O O . ARG A 1 86 ? -8.914 14.938 18.156 1 98.44 86 ARG A O 1
ATOM 681 N N . LYS A 1 87 ? -9.117 13.727 16.266 1 98.38 87 LYS A N 1
ATOM 682 C CA . LYS A 1 87 ? -8.469 12.539 16.828 1 98.38 87 LYS A CA 1
ATOM 683 C C . LYS A 1 87 ? -7.691 11.789 15.742 1 98.38 87 LYS A C 1
ATOM 685 O O . LYS A 1 87 ? -8.133 11.711 14.594 1 98.38 87 LYS A O 1
ATOM 690 N N . ASN A 1 88 ? -6.613 11.305 16.078 1 98.69 88 ASN A N 1
ATOM 691 C CA . ASN A 1 88 ? -5.789 10.438 15.242 1 98.69 88 ASN A CA 1
ATOM 692 C C . ASN A 1 88 ? -4.914 9.516 16.094 1 98.69 88 ASN A C 1
ATOM 694 O O . ASN A 1 88 ? -3.84 9.922 16.547 1 98.69 88 ASN A O 1
ATOM 698 N N . THR A 1 89 ? -5.379 8.336 16.25 1 98.44 89 THR A N 1
ATOM 699 C CA . THR A 1 89 ? -4.645 7.383 17.078 1 98.44 89 THR A CA 1
ATOM 700 C C . THR A 1 89 ? -4.125 6.227 16.219 1 98.44 89 THR A C 1
ATOM 702 O O . THR A 1 89 ? -4.867 5.656 15.422 1 98.44 89 THR A O 1
ATOM 705 N N . LEU A 1 90 ? -2.865 5.98 16.438 1 98.56 90 LEU A N 1
ATOM 706 C CA . LEU A 1 90 ? -2.23 4.895 15.703 1 98.56 90 LEU A CA 1
ATOM 707 C C . LEU A 1 90 ? -2.072 3.66 16.578 1 98.56 90 LEU A C 1
ATOM 709 O O . LEU A 1 90 ? -1.792 3.777 17.781 1 98.56 90 LEU A O 1
ATOM 713 N N . SER A 1 91 ? -2.189 2.521 16 1 97.94 91 SER A N 1
ATOM 714 C CA . SER A 1 91 ? -1.846 1.271 16.672 1 97.94 91 SER A CA 1
ATOM 715 C C . SER A 1 91 ? -1.219 0.277 15.703 1 97.94 91 SER A C 1
ATOM 717 O O . SER A 1 91 ? -1.319 0.444 14.484 1 97.94 91 SER A O 1
ATOM 719 N N . ASP A 1 92 ? -0.373 -0.652 16.219 1 97.5 92 ASP A N 1
ATOM 720 C CA . ASP A 1 92 ? 0.208 -1.771 15.484 1 97.5 92 ASP A CA 1
ATOM 721 C C . ASP A 1 92 ? 1.105 -1.277 14.352 1 97.5 92 ASP A C 1
ATOM 723 O O . ASP A 1 92 ? 0.966 -1.713 13.203 1 97.5 92 ASP A O 1
ATOM 727 N N . ILE A 1 93 ? 1.946 -0.302 14.68 1 98.44 93 ILE A N 1
ATOM 728 C CA . ILE A 1 93 ? 2.906 0.207 13.703 1 98.44 93 ILE A CA 1
ATOM 729 C C . ILE A 1 93 ? 3.955 -0.861 13.406 1 98.44 93 ILE A C 1
ATOM 731 O O . ILE A 1 93 ? 4.621 -1.356 14.32 1 98.44 93 ILE A O 1
ATOM 735 N N . ARG A 1 94 ? 4.113 -1.207 12.18 1 97.94 94 ARG A N 1
ATOM 736 C CA . ARG A 1 94 ? 5.148 -2.131 11.719 1 97.94 94 ARG A CA 1
ATOM 737 C C . ARG A 1 94 ? 5.973 -1.516 10.594 1 97.94 94 ARG A C 1
ATOM 739 O O . ARG A 1 94 ? 5.426 -0.845 9.711 1 97.94 94 ARG A O 1
ATOM 746 N N . ILE A 1 95 ? 7.25 -1.789 10.664 1 98.5 95 ILE A N 1
ATOM 747 C CA . ILE A 1 95 ? 8.164 -1.226 9.68 1 98.5 95 ILE A CA 1
ATOM 748 C C . ILE A 1 95 ? 8.977 -2.346 9.031 1 98.5 95 ILE A C 1
ATOM 750 O O . ILE A 1 95 ? 9.461 -3.248 9.719 1 98.5 95 ILE A O 1
ATOM 754 N N . GLN A 1 96 ? 9.039 -2.299 7.715 1 98.12 96 GLN A N 1
ATOM 755 C CA . GLN A 1 96 ? 9.953 -3.139 6.941 1 98.12 96 GLN A CA 1
ATOM 756 C C . GLN A 1 96 ? 10.945 -2.293 6.148 1 98.12 96 GLN A C 1
ATOM 758 O O . GLN A 1 96 ? 10.547 -1.389 5.41 1 98.12 96 GLN A O 1
ATOM 763 N N . MET A 1 97 ? 12.188 -2.676 6.352 1 98.19 97 MET A N 1
ATOM 764 C CA . MET A 1 97 ? 13.219 -1.97 5.602 1 98.19 97 MET A CA 1
ATOM 765 C C . MET A 1 97 ? 13.625 -2.758 4.359 1 98.19 97 MET A C 1
ATOM 767 O O . MET A 1 97 ? 13.672 -3.988 4.387 1 98.19 97 MET A O 1
ATOM 771 N N . SER A 1 98 ? 13.914 -2.014 3.299 1 97.81 98 SER A N 1
ATOM 772 C CA . SER A 1 98 ? 14.539 -2.68 2.162 1 97.81 98 SER A CA 1
ATOM 773 C C . SER A 1 98 ? 15.93 -3.199 2.523 1 97.81 98 SER A C 1
ATOM 775 O O . SER A 1 98 ? 16.578 -2.678 3.438 1 97.81 98 SER A O 1
ATOM 777 N N . PRO A 1 99 ? 16.406 -4.16 1.75 1 95.88 99 PRO A N 1
ATOM 778 C CA . PRO A 1 99 ? 17.766 -4.664 2.033 1 95.88 99 PRO A CA 1
ATOM 779 C C . PRO A 1 99 ? 18.828 -3.574 1.936 1 95.88 99 PRO A C 1
ATOM 781 O O . PRO A 1 99 ? 19.781 -3.572 2.713 1 95.88 99 PRO A O 1
ATOM 784 N N . GLY A 1 100 ? 18.672 -2.625 1.083 1 93.94 100 GLY A N 1
ATOM 785 C CA . GLY A 1 100 ? 19.625 -1.549 0.906 1 93.94 100 GLY A CA 1
ATOM 786 C C . GLY A 1 100 ? 19.484 -0.438 1.928 1 93.94 100 GLY A C 1
ATOM 787 O O . GLY A 1 100 ? 20.312 0.462 2.004 1 93.94 100 GLY A O 1
ATOM 788 N N . GLY A 1 101 ? 18.422 -0.459 2.637 1 95.75 101 GLY A N 1
ATOM 789 C CA . GLY A 1 101 ? 18.219 0.485 3.723 1 95.75 101 GLY A CA 1
ATOM 790 C C . GLY A 1 101 ? 17.719 1.836 3.252 1 95.75 101 GLY A C 1
ATOM 791 O O . GLY A 1 101 ? 17.656 2.789 4.031 1 95.75 101 GLY A O 1
ATOM 792 N N . ASP A 1 102 ? 17.266 1.943 2.002 1 96.56 102 ASP A N 1
ATOM 793 C CA . ASP A 1 102 ? 16.906 3.252 1.472 1 96.56 102 ASP A CA 1
ATOM 794 C C . ASP A 1 102 ? 15.414 3.307 1.134 1 96.56 102 ASP A C 1
ATOM 796 O O . ASP A 1 102 ? 14.953 4.254 0.493 1 96.56 102 ASP A O 1
ATOM 800 N N . ALA A 1 103 ? 14.742 2.32 1.483 1 98.56 103 ALA A N 1
ATOM 801 C CA . ALA A 1 103 ? 13.289 2.275 1.367 1 98.56 103 ALA A CA 1
ATOM 802 C C . ALA A 1 103 ? 12.664 1.579 2.572 1 98.56 103 ALA A C 1
ATOM 804 O O . ALA A 1 103 ? 13.273 0.694 3.174 1 98.56 103 ALA A O 1
ATOM 805 N N . ALA A 1 104 ? 11.461 1.979 2.889 1 98.81 104 ALA A N 1
ATOM 806 C CA . ALA A 1 104 ? 10.758 1.394 4.027 1 98.81 104 ALA A CA 1
ATOM 807 C C . ALA A 1 104 ? 9.25 1.351 3.777 1 98.81 104 ALA A C 1
ATOM 809 O O . ALA A 1 104 ? 8.703 2.225 3.105 1 98.81 104 ALA A O 1
ATOM 810 N N . ILE A 1 105 ? 8.664 0.332 4.266 1 98.94 105 ILE A N 1
ATOM 811 C CA . ILE A 1 105 ? 7.215 0.188 4.359 1 98.94 105 ILE A CA 1
ATOM 812 C C . ILE A 1 105 ? 6.766 0.392 5.805 1 98.94 105 ILE A C 1
ATOM 814 O O . ILE A 1 105 ? 7.266 -0.271 6.715 1 98.94 105 ILE A O 1
ATOM 818 N N . ALA A 1 106 ? 5.906 1.309 6.008 1 98.94 106 ALA A N 1
ATOM 819 C CA . ALA A 1 106 ? 5.254 1.448 7.305 1 98.94 106 ALA A CA 1
ATOM 820 C C . ALA A 1 106 ? 3.76 1.15 7.203 1 98.94 106 ALA A C 1
ATOM 822 O O . ALA A 1 106 ? 3.066 1.714 6.352 1 98.94 106 ALA A O 1
ATOM 823 N N . THR A 1 107 ? 3.246 0.285 8.039 1 98.69 107 THR A N 1
ATOM 824 C CA . THR A 1 107 ? 1.825 -0.038 8.109 1 98.69 107 THR A CA 1
ATOM 825 C C . THR A 1 107 ? 1.292 0.162 9.523 1 98.69 107 THR A C 1
ATOM 827 O O . THR A 1 107 ? 1.997 -0.099 10.5 1 98.69 107 THR A O 1
ATOM 830 N N . TYR A 1 108 ? 0.071 0.607 9.602 1 98.5 108 TYR A N 1
ATOM 831 C CA . TYR A 1 108 ? -0.526 0.824 10.914 1 98.5 108 TYR A CA 1
ATOM 832 C C . TYR A 1 108 ? -2.037 0.995 10.805 1 98.5 108 TYR A C 1
ATOM 834 O O . TYR A 1 108 ? -2.561 1.267 9.719 1 98.5 108 TYR A O 1
ATOM 842 N N . GLN A 1 109 ? -2.707 0.756 11.922 1 97.56 109 GLN A N 1
ATOM 843 C CA . GLN A 1 109 ? -4.121 1.069 12.078 1 97.56 109 GLN A CA 1
ATOM 844 C C . GLN A 1 109 ? -4.316 2.498 12.578 1 97.56 109 GLN A C 1
ATOM 846 O O . GLN A 1 109 ? -3.51 3.006 13.359 1 97.56 109 GLN A O 1
ATOM 851 N N . VAL A 1 110 ? -5.402 3.059 12.117 1 97.75 110 VAL A N 1
ATOM 852 C CA . VAL A 1 110 ? -5.664 4.441 12.508 1 97.75 110 VAL A CA 1
ATOM 853 C C . VAL A 1 110 ? -7.125 4.59 12.93 1 97.75 110 VAL A C 1
ATOM 855 O O . VAL A 1 110 ? -8.023 4.023 12.297 1 97.75 110 VAL A O 1
ATOM 858 N N . GLU A 1 111 ? -7.348 5.234 13.969 1 97.31 111 GLU A N 1
ATOM 859 C CA . GLU A 1 111 ? -8.641 5.789 14.352 1 97.31 111 GLU A CA 1
ATOM 860 C C . GLU A 1 111 ? -8.656 7.309 14.211 1 97.31 111 GLU A C 1
ATOM 862 O O . GLU A 1 111 ? -7.922 8.008 14.922 1 97.31 111 GLU A O 1
ATOM 867 N N . VAL A 1 112 ? -9.547 7.766 13.367 1 97.69 112 VAL A N 1
ATOM 868 C CA . VAL A 1 112 ? -9.523 9.195 13.062 1 97.69 112 VAL A CA 1
ATOM 869 C C . VAL A 1 112 ? -10.906 9.797 13.297 1 97.69 112 VAL A C 1
ATOM 871 O O . VAL A 1 112 ? -11.922 9.141 13.055 1 97.69 112 VAL A O 1
ATOM 874 N N . GLN A 1 113 ? -10.922 10.961 13.82 1 97.38 113 GLN A N 1
ATOM 875 C CA . GLN A 1 113 ? -12.109 11.805 13.891 1 97.38 113 GLN A CA 1
ATOM 876 C C . GLN A 1 113 ? -11.875 13.148 13.203 1 97.38 113 GLN A C 1
ATOM 878 O O . GLN A 1 113 ? -10.898 13.844 13.508 1 97.38 113 GLN A O 1
ATOM 883 N N . THR A 1 114 ? -12.75 13.484 12.312 1 97.75 114 THR A N 1
ATOM 884 C CA . THR A 1 114 ? -12.664 14.734 11.57 1 97.75 114 THR A CA 1
ATOM 885 C C . THR A 1 114 ? -13.914 15.578 11.789 1 97.75 114 THR A C 1
ATOM 887 O O . THR A 1 114 ? -15.031 15.062 11.766 1 97.75 114 THR A O 1
ATOM 890 N N . GLU A 1 115 ? -13.672 16.812 12.016 1 97.75 115 GLU A N 1
ATOM 891 C CA . GLU A 1 115 ? -14.766 17.766 12.117 1 97.75 115 GLU A CA 1
ATOM 892 C C . GLU A 1 115 ? -14.977 18.516 10.805 1 97.75 115 GLU A C 1
ATOM 894 O O . GLU A 1 115 ? -14.016 19 10.195 1 97.75 115 GLU A O 1
ATOM 899 N N . TYR A 1 116 ? -16.188 18.578 10.445 1 96.5 116 TYR A N 1
ATOM 900 C CA . TYR A 1 116 ? -16.578 19.328 9.258 1 96.5 116 TYR A CA 1
ATOM 901 C C . TYR A 1 116 ? -17.344 20.594 9.648 1 96.5 116 TYR A C 1
ATOM 903 O O . TYR A 1 116 ? -17.781 20.734 10.789 1 96.5 116 TYR A O 1
ATOM 911 N N . PRO A 1 117 ? -17.406 21.484 8.766 1 93.06 117 PRO A N 1
ATOM 912 C CA . PRO A 1 117 ? -18.172 22.688 9.078 1 93.06 117 PRO A CA 1
ATOM 913 C C . PRO A 1 117 ? -19.578 22.375 9.609 1 93.06 117 PRO A C 1
ATOM 915 O O . PRO A 1 117 ? -20.219 21.438 9.141 1 93.06 117 PRO A O 1
ATOM 918 N N . GLY A 1 118 ? -20.047 23.203 10.602 1 92.38 118 GLY A N 1
ATOM 919 C CA . GLY A 1 118 ? -21.328 23 11.242 1 92.38 118 GLY A CA 1
ATOM 920 C C . GLY A 1 118 ? -21.281 22 12.383 1 92.38 118 GLY A C 1
ATOM 921 O O . GLY A 1 118 ? -22.281 21.359 12.695 1 92.38 118 GLY A O 1
ATOM 922 N N . ASN A 1 119 ? -20.125 21.688 12.805 1 89.31 119 ASN A N 1
ATOM 923 C CA . ASN A 1 119 ? -19.859 20.828 13.953 1 89.31 119 ASN A CA 1
ATOM 924 C C . ASN A 1 119 ? -20.234 19.375 13.68 1 89.31 119 ASN A C 1
ATOM 926 O O . ASN A 1 119 ? -20.734 18.688 14.57 1 89.31 119 ASN A O 1
ATOM 930 N N . ARG A 1 120 ? -20.094 18.938 12.523 1 93.88 120 ARG A N 1
ATOM 931 C CA . ARG A 1 120 ? -20.328 17.547 12.164 1 93.88 120 ARG A CA 1
ATOM 932 C C . ARG A 1 120 ? -19.047 16.719 12.328 1 93.88 120 ARG A C 1
ATOM 934 O O . ARG A 1 120 ? -18.016 17.062 11.758 1 93.88 120 ARG A O 1
ATOM 941 N N . LEU A 1 121 ? -19.156 15.703 13.172 1 95.69 121 LEU A N 1
ATOM 942 C CA . LEU A 1 121 ? -18.016 14.836 13.414 1 95.69 121 LEU A CA 1
ATOM 943 C C . LEU A 1 121 ? -18.156 13.523 12.656 1 95.69 121 LEU A C 1
ATOM 945 O O . LEU A 1 121 ? -19.25 12.953 12.594 1 95.69 121 LEU A O 1
ATOM 949 N N . SER A 1 122 ? -17.078 13.156 12.062 1 94.75 122 SER A N 1
ATOM 950 C CA . SER A 1 122 ? -17 11.844 11.422 1 94.75 122 SER A CA 1
ATOM 951 C C . SER A 1 122 ? -15.867 11.016 12.008 1 94.75 122 SER A C 1
ATOM 953 O O . SER A 1 122 ? -14.75 11.516 12.188 1 94.75 122 SER A O 1
ATOM 955 N N . SER A 1 123 ? -16.188 9.789 12.359 1 95.38 123 SER A N 1
ATOM 956 C CA . SER A 1 123 ? -15.172 8.859 12.852 1 95.38 123 SER A CA 1
ATOM 957 C C . SER A 1 123 ? -14.945 7.715 11.859 1 95.38 123 SER A C 1
ATOM 959 O O . SER A 1 123 ? -15.891 7.238 11.227 1 95.38 123 SER A O 1
ATOM 961 N N . GLN A 1 124 ? -13.68 7.344 11.812 1 94.19 124 GLN A N 1
ATOM 962 C CA . GLN A 1 124 ? -13.32 6.258 10.906 1 94.19 124 GLN A CA 1
ATOM 963 C C . GLN A 1 124 ? -12.234 5.375 11.5 1 94.19 124 GLN A C 1
ATOM 965 O O . GLN A 1 124 ? -11.328 5.867 12.18 1 94.19 124 GLN A O 1
ATOM 970 N N . GLN A 1 125 ? -12.43 4.062 11.312 1 95.81 125 GLN A N 1
ATOM 971 C CA . GLN A 1 125 ? -11.336 3.107 11.461 1 95.81 125 GLN A CA 1
ATOM 972 C C . GLN A 1 125 ? -10.727 2.744 10.109 1 95.81 125 GLN A C 1
ATOM 974 O O . GLN A 1 125 ? -11.453 2.469 9.156 1 95.81 125 GLN A O 1
ATOM 979 N N . ALA A 1 126 ? -9.43 2.816 10.086 1 96.88 126 ALA A N 1
ATOM 980 C CA . ALA A 1 126 ? -8.766 2.586 8.805 1 96.88 126 ALA A CA 1
ATOM 981 C C . ALA A 1 126 ? -7.414 1.91 9.008 1 96.88 126 ALA A C 1
ATOM 983 O O . ALA A 1 126 ? -6.953 1.743 10.141 1 96.88 126 ALA A O 1
ATOM 984 N N . HIS A 1 127 ? -6.855 1.354 7.98 1 97.31 127 HIS A N 1
ATOM 985 C CA . HIS A 1 127 ? -5.461 0.93 7.957 1 97.31 127 HIS A CA 1
ATOM 986 C C . HIS A 1 127 ? -4.711 1.546 6.781 1 97.31 127 HIS A C 1
ATOM 988 O O . HIS A 1 127 ? -5.297 1.771 5.719 1 97.31 127 HIS A O 1
ATOM 994 N N . GLU A 1 128 ? -3.461 1.886 7.047 1 98.5 128 GLU A N 1
ATOM 995 C CA . GLU A 1 128 ? -2.682 2.697 6.117 1 98.5 128 GLU A CA 1
ATOM 996 C C . GLU A 1 128 ? -1.312 2.078 5.855 1 98.5 128 GLU A C 1
ATOM 998 O O . GLU A 1 128 ? -0.675 1.561 6.777 1 98.5 128 GLU A O 1
ATOM 1003 N N . THR A 1 129 ? -0.919 2.049 4.645 1 98.88 129 THR A N 1
ATOM 1004 C CA . THR A 1 129 ? 0.432 1.758 4.176 1 98.88 129 THR A CA 1
ATOM 1005 C C . THR A 1 129 ? 1.115 3.027 3.676 1 98.88 129 THR A C 1
ATOM 1007 O O . THR A 1 129 ? 0.602 3.707 2.785 1 98.88 129 THR A O 1
ATOM 1010 N N . ASP A 1 130 ? 2.26 3.346 4.23 1 98.94 130 ASP A N 1
ATOM 1011 C CA . ASP A 1 130 ? 3.174 4.355 3.709 1 98.94 130 ASP A CA 1
ATOM 1012 C C . ASP A 1 130 ? 4.441 3.715 3.148 1 98.94 130 ASP A C 1
ATOM 1014 O O . ASP A 1 130 ? 5.059 2.873 3.805 1 98.94 130 ASP A O 1
ATOM 1018 N N . VAL A 1 131 ? 4.805 4.145 1.993 1 98.94 131 VAL A N 1
ATOM 1019 C CA . VAL A 1 131 ? 6.109 3.75 1.471 1 98.94 131 VAL A CA 1
ATOM 1020 C C . VAL A 1 131 ? 7.051 4.949 1.469 1 98.94 131 VAL A C 1
ATOM 1022 O O . VAL A 1 131 ? 6.742 5.988 0.876 1 98.94 131 VAL A O 1
ATOM 1025 N N . TRP A 1 132 ? 8.141 4.816 2.186 1 98.94 132 TRP A N 1
ATOM 1026 C CA . TRP A 1 132 ? 9.141 5.863 2.34 1 98.94 132 TRP A CA 1
ATOM 1027 C C . TRP A 1 132 ? 10.383 5.559 1.5 1 98.94 132 TRP A C 1
ATOM 1029 O O . TRP A 1 132 ? 10.93 4.457 1.567 1 98.94 132 TRP A O 1
ATOM 1039 N N . PHE A 1 133 ? 10.789 6.504 0.711 1 98.81 133 PHE A N 1
ATOM 1040 C CA . PHE A 1 133 ? 12.078 6.434 0.027 1 98.81 133 PHE A CA 1
ATOM 1041 C C . PHE A 1 133 ? 13.055 7.453 0.599 1 98.81 133 PHE A C 1
ATOM 1043 O O . PHE A 1 133 ? 12.672 8.578 0.913 1 98.81 133 PHE A O 1
ATOM 1050 N N . LYS A 1 134 ? 14.234 6.988 0.736 1 97.88 134 LYS A N 1
ATOM 1051 C CA . LYS A 1 134 ? 15.297 7.914 1.112 1 97.88 134 LYS A CA 1
ATOM 1052 C C . LYS A 1 134 ? 15.789 8.711 -0.094 1 97.88 134 LYS A C 1
ATOM 1054 O O . LYS A 1 134 ? 16.25 8.133 -1.083 1 97.88 134 LYS A O 1
ATOM 1059 N N . THR A 1 135 ? 15.648 10.016 -0.013 1 96.81 135 THR A N 1
ATOM 1060 C CA . THR A 1 135 ? 16.125 10.914 -1.06 1 96.81 135 THR A CA 1
ATOM 1061 C C . THR A 1 135 ? 17.359 11.68 -0.599 1 96.81 135 THR A C 1
ATOM 1063 O O . THR A 1 135 ? 17.828 11.5 0.529 1 96.81 135 THR A O 1
ATOM 1066 N N . ASP A 1 136 ? 17.859 12.5 -1.454 1 94.5 136 ASP A N 1
ATOM 1067 C CA . ASP A 1 136 ? 19 13.344 -1.089 1 94.5 136 ASP A CA 1
ATOM 1068 C C . ASP A 1 136 ? 18.609 14.32 0.022 1 94.5 136 ASP A C 1
ATOM 1070 O O . ASP A 1 136 ? 19.469 14.742 0.804 1 94.5 136 ASP A O 1
ATOM 1074 N N . ASP A 1 137 ? 17.359 14.641 0.114 1 95.31 137 ASP A N 1
ATOM 1075 C CA . ASP A 1 137 ? 16.859 15.594 1.103 1 95.31 137 ASP A CA 1
ATOM 1076 C C . ASP A 1 137 ? 16.297 14.883 2.328 1 95.31 137 ASP A C 1
ATOM 1078 O O . ASP A 1 137 ? 15.656 15.5 3.174 1 95.31 137 ASP A O 1
ATOM 1082 N N . GLY A 1 138 ? 16.547 13.57 2.377 1 96.81 138 GLY A N 1
ATOM 1083 C CA . GLY A 1 138 ? 16.016 12.789 3.486 1 96.81 138 GLY A CA 1
ATOM 1084 C C . GLY A 1 138 ? 14.852 11.906 3.096 1 96.81 138 GLY A C 1
ATOM 1085 O O . GLY A 1 138 ? 14.555 11.742 1.908 1 96.81 138 GLY A O 1
ATOM 1086 N N . TRP A 1 139 ? 14.219 11.359 4.102 1 98.38 139 TRP A N 1
ATOM 1087 C CA . TRP A 1 139 ? 13.094 10.453 3.877 1 98.38 139 TRP A CA 1
ATOM 1088 C C . TRP A 1 139 ? 11.852 11.219 3.439 1 98.38 139 TRP A C 1
ATOM 1090 O O . TRP A 1 139 ? 11.516 12.25 4.027 1 98.38 139 TRP A O 1
ATOM 1100 N N . ARG A 1 140 ? 11.156 10.68 2.377 1 98.75 140 ARG A N 1
ATOM 1101 C CA . ARG A 1 140 ? 9.867 11.195 1.921 1 98.75 140 ARG A CA 1
ATOM 1102 C C . ARG A 1 140 ? 8.891 10.055 1.656 1 98.75 140 ARG A C 1
ATOM 1104 O O . ARG A 1 140 ? 9.297 8.953 1.29 1 98.75 140 ARG A O 1
ATOM 1111 N N . ILE A 1 141 ? 7.637 10.367 1.845 1 98.94 141 ILE A N 1
ATOM 1112 C CA . ILE A 1 141 ? 6.594 9.414 1.476 1 98.94 141 ILE A CA 1
ATOM 1113 C C . ILE A 1 141 ? 6.375 9.453 -0.036 1 98.94 141 ILE A C 1
ATOM 1115 O O . ILE A 1 141 ? 6.031 10.492 -0.596 1 98.94 141 ILE A O 1
ATOM 1119 N N . SER A 1 142 ? 6.555 8.32 -0.628 1 98.81 142 SER A N 1
ATOM 1120 C CA . SER A 1 142 ? 6.348 8.203 -2.068 1 98.81 142 SER A CA 1
ATOM 1121 C C . SER A 1 142 ? 4.961 7.664 -2.387 1 98.81 142 SER A C 1
ATOM 1123 O O . SER A 1 142 ? 4.473 7.812 -3.51 1 98.81 142 SER A O 1
ATOM 1125 N N . HIS A 1 143 ? 4.34 7.02 -1.435 1 98.94 143 HIS A N 1
ATOM 1126 C CA . HIS A 1 143 ? 3.029 6.43 -1.69 1 98.94 143 HIS A CA 1
ATOM 1127 C C . HIS A 1 143 ? 2.268 6.195 -0.39 1 98.94 143 HIS A C 1
ATOM 1129 O O . HIS A 1 143 ? 2.854 5.773 0.61 1 98.94 143 HIS A O 1
ATOM 1135 N N . VAL A 1 144 ? 1.001 6.445 -0.399 1 98.94 144 VAL A N 1
ATOM 1136 C CA . VAL A 1 144 ? 0.081 6.082 0.674 1 98.94 144 VAL A CA 1
ATOM 1137 C C . VAL A 1 144 ? -1.09 5.285 0.103 1 98.94 144 VAL A C 1
ATOM 1139 O O . VAL A 1 144 ? -1.659 5.656 -0.925 1 98.94 144 VAL A O 1
ATOM 1142 N N . HIS A 1 145 ? -1.414 4.207 0.671 1 98.88 145 HIS A N 1
ATOM 1143 C CA . HIS A 1 145 ? -2.639 3.443 0.459 1 98.88 145 HIS A CA 1
ATOM 1144 C C . HIS A 1 145 ? -3.461 3.355 1.74 1 98.88 145 HIS A C 1
ATOM 1146 O O . HIS A 1 145 ? -3.033 2.738 2.717 1 98.88 145 HIS A O 1
ATOM 1152 N N . TYR A 1 146 ? -4.582 4 1.707 1 97.94 146 TYR A N 1
ATOM 1153 C CA . TYR A 1 146 ? -5.453 4.156 2.865 1 97.94 146 TYR A CA 1
ATOM 1154 C C . TYR A 1 146 ? -6.789 3.461 2.643 1 97.94 146 TYR A C 1
ATOM 1156 O O . TYR A 1 146 ? -7.477 3.723 1.65 1 97.94 146 TYR A O 1
ATOM 1164 N N . THR A 1 147 ? -7.129 2.506 3.506 1 96.62 147 THR A N 1
ATOM 1165 C CA . THR A 1 147 ? -8.398 1.795 3.434 1 96.62 147 THR A CA 1
ATOM 1166 C C . THR A 1 147 ? -9.227 2.035 4.695 1 96.62 147 THR A C 1
ATOM 1168 O O . THR A 1 147 ? -8.766 1.76 5.805 1 96.62 147 THR A O 1
ATOM 1171 N N . SER A 1 148 ? -10.406 2.523 4.484 1 93 148 SER A N 1
ATOM 1172 C CA . SER A 1 148 ? -11.289 2.766 5.621 1 93 148 SER A CA 1
ATOM 1173 C C . SER A 1 148 ? -12.453 1.781 5.633 1 93 148 SER A C 1
ATOM 1175 O O . SER A 1 148 ? -12.977 1.414 4.578 1 93 148 SER A O 1
ATOM 1177 N N . GLY A 1 149 ? -12.727 1.129 6.859 1 77.25 149 GLY A N 1
ATOM 1178 C CA . GLY A 1 149 ? -13.875 0.256 7.023 1 77.25 149 GLY A CA 1
ATOM 1179 C C . GLY A 1 149 ? -15.195 0.986 6.91 1 77.25 149 GLY A C 1
ATOM 1180 O O . GLY A 1 149 ? -15.25 2.211 7.035 1 77.25 149 GLY A O 1
ATOM 1181 N N . SER A 1 150 ? -16.172 0.408 6.152 1 55.31 150 SER A N 1
ATOM 1182 C CA . SER A 1 150 ? -17.5 1.018 6.184 1 55.31 150 SER A CA 1
ATOM 1183 C C . SER A 1 150 ? -18.031 1.099 7.609 1 55.31 150 SER A C 1
ATOM 1185 O O . SER A 1 150 ? -17.719 0.252 8.445 1 55.31 150 SER A O 1
ATOM 1187 N N . ASP A 1 151 ? -18.266 2.248 8.164 1 44.22 151 ASP A N 1
ATOM 1188 C CA . ASP A 1 151 ? -19.062 2.414 9.383 1 44.22 151 ASP A CA 1
ATOM 1189 C C . ASP A 1 151 ? -20.234 1.428 9.422 1 44.22 151 ASP A C 1
ATOM 1191 O O . ASP A 1 151 ? -21.234 1.621 8.734 1 44.22 151 ASP A O 1
ATOM 1195 N N . ASP A 1 152 ? -20.281 0.286 8.984 1 37.22 152 ASP A N 1
ATOM 1196 C CA . ASP A 1 152 ? -21.578 -0.317 9.258 1 37.22 152 ASP A CA 1
ATOM 1197 C C . ASP A 1 152 ? -21.906 -0.287 10.75 1 37.22 152 ASP A C 1
ATOM 1199 O O . ASP A 1 152 ? -22.812 -0.983 11.211 1 37.22 152 ASP A O 1
ATOM 1203 N N . GLU A 1 153 ? -21.234 0.322 11.648 1 33.28 153 GLU A N 1
ATOM 1204 C CA . GLU A 1 153 ? -22.188 0.409 12.75 1 33.28 153 GLU A CA 1
ATOM 1205 C C . GLU A 1 153 ? -23.312 1.406 12.43 1 33.28 153 GLU A C 1
ATOM 1207 O O . GLU A 1 153 ? -23.062 2.432 11.789 1 33.28 153 GLU A O 1
ATOM 1212 N N . MET B 1 1 ? 60.938 -3.916 -68.062 1 41.06 1 MET B N 1
ATOM 1213 C CA . MET B 1 1 ? 60.875 -3.713 -66.625 1 41.06 1 MET B CA 1
ATOM 1214 C C . MET B 1 1 ? 59.438 -3.49 -66.188 1 41.06 1 MET B C 1
ATOM 1216 O O . MET B 1 1 ? 58.875 -2.432 -66.438 1 41.06 1 MET B O 1
ATOM 1220 N N . THR B 1 2 ? 58.594 -4.562 -66.312 1 50.91 2 THR B N 1
ATOM 1221 C CA . THR B 1 2 ? 57.156 -4.645 -66 1 50.91 2 THR B CA 1
ATOM 1222 C C . THR B 1 2 ? 56.906 -4.344 -64.562 1 50.91 2 THR B C 1
ATOM 1224 O O . THR B 1 2 ? 57.5 -4.98 -63.656 1 50.91 2 THR B O 1
ATOM 1227 N N . ARG B 1 3 ? 56.594 -3.059 -64.188 1 50.44 3 ARG B N 1
ATOM 1228 C CA . ARG B 1 3 ? 56.219 -2.559 -62.844 1 50.44 3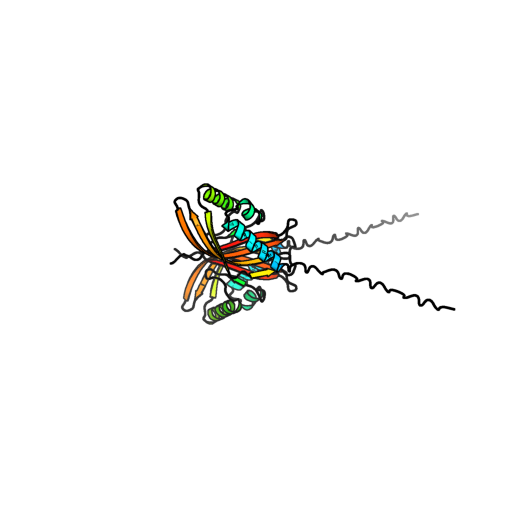 ARG B CA 1
ATOM 1229 C C . ARG B 1 3 ? 54.969 -3.25 -62.344 1 50.44 3 ARG B C 1
ATOM 1231 O O . ARG B 1 3 ? 53.906 -3.203 -62.969 1 50.44 3 ARG B O 1
ATOM 1238 N N . THR B 1 4 ? 55.125 -4.402 -61.625 1 54.19 4 THR B N 1
ATOM 1239 C CA . THR B 1 4 ? 54.031 -5.031 -60.906 1 54.19 4 THR B CA 1
ATOM 1240 C C . THR B 1 4 ? 53.438 -4.066 -59.875 1 54.19 4 THR B C 1
ATOM 1242 O O . THR B 1 4 ? 54.156 -3.494 -59.062 1 54.19 4 THR B O 1
ATOM 1245 N N . VAL B 1 5 ? 52.312 -3.354 -60.219 1 54.75 5 VAL B N 1
ATOM 1246 C CA . VAL B 1 5 ? 51.562 -2.537 -59.312 1 54.75 5 VAL B CA 1
ATOM 1247 C C . VAL B 1 5 ? 51 -3.418 -58.188 1 54.75 5 VAL B C 1
ATOM 1249 O O . VAL B 1 5 ? 50.344 -4.422 -58.438 1 54.75 5 VAL B O 1
ATOM 1252 N N . SER B 1 6 ? 51.688 -3.561 -57.031 1 54.97 6 SER B N 1
ATOM 1253 C CA . SER B 1 6 ? 51.188 -4.23 -55.844 1 54.97 6 SER B CA 1
ATOM 1254 C C . SER B 1 6 ? 49.938 -3.551 -55.281 1 54.97 6 SER B C 1
ATOM 1256 O O . SER B 1 6 ? 49.938 -2.34 -55.062 1 54.97 6 SER B O 1
ATOM 1258 N N . THR B 1 7 ? 48.75 -3.939 -55.688 1 54.69 7 THR B N 1
ATOM 1259 C CA . THR B 1 7 ? 47.531 -3.441 -55.094 1 54.69 7 THR B CA 1
ATOM 1260 C C . THR B 1 7 ? 47.438 -3.779 -53.625 1 54.69 7 THR B C 1
ATOM 1262 O O . THR B 1 7 ? 47.531 -4.945 -53.25 1 54.69 7 THR B O 1
ATOM 1265 N N . LEU B 1 8 ? 47.844 -2.881 -52.75 1 56.94 8 LEU B N 1
ATOM 1266 C CA . LEU B 1 8 ? 47.656 -2.969 -51.281 1 56.94 8 LEU B CA 1
ATOM 1267 C C . LEU B 1 8 ? 46.188 -3.076 -50.938 1 56.94 8 LEU B C 1
ATOM 1269 O O . LEU B 1 8 ? 45.406 -2.178 -51.25 1 56.94 8 LEU B O 1
ATOM 1273 N N . PHE B 1 9 ? 45.625 -4.254 -50.75 1 56.38 9 PHE B N 1
ATOM 1274 C CA . PHE B 1 9 ? 44.281 -4.461 -50.219 1 56.38 9 PHE B CA 1
ATOM 1275 C C . PHE B 1 9 ? 44.188 -4.066 -48.75 1 56.38 9 PHE B C 1
ATOM 1277 O O . PHE B 1 9 ? 44.906 -4.645 -47.906 1 56.38 9 PHE B O 1
ATOM 1284 N N . ALA B 1 10 ? 43.781 -2.895 -48.406 1 52.03 10 ALA B N 1
ATOM 1285 C CA . ALA B 1 10 ? 43.5 -2.521 -47.031 1 52.03 10 ALA B CA 1
ATOM 1286 C C . ALA B 1 10 ? 42.281 -3.264 -46.5 1 52.03 10 ALA B C 1
ATOM 1288 O O . ALA B 1 10 ? 41.188 -3.178 -47.062 1 52.03 10 ALA B O 1
ATOM 1289 N N . ALA B 1 11 ? 42.469 -4.352 -45.75 1 54.25 11 ALA B N 1
ATOM 1290 C CA . ALA B 1 11 ? 41.406 -4.996 -45 1 54.25 11 ALA B CA 1
ATOM 1291 C C . ALA B 1 11 ? 40.812 -4.047 -43.969 1 54.25 11 ALA B C 1
ATOM 1293 O O . ALA B 1 11 ? 41.5 -3.566 -43.094 1 54.25 11 ALA B O 1
ATOM 1294 N N . LEU B 1 12 ? 39.688 -3.344 -44.281 1 55.47 12 LEU B N 1
ATOM 1295 C CA . LEU B 1 12 ? 38.969 -2.553 -43.281 1 55.47 12 LEU B CA 1
ATOM 1296 C C . LEU B 1 12 ? 38.406 -3.441 -42.188 1 55.47 12 LEU B C 1
ATOM 1298 O O . LEU B 1 12 ? 37.594 -4.324 -42.438 1 55.47 12 LEU B O 1
ATOM 1302 N N . ALA B 1 13 ? 39.094 -3.557 -41.094 1 54.19 13 ALA B N 1
ATOM 1303 C CA . ALA B 1 13 ? 38.562 -4.211 -39.906 1 54.19 13 ALA B CA 1
ATOM 1304 C C . ALA B 1 13 ? 37.312 -3.504 -39.406 1 54.19 13 ALA B C 1
ATOM 1306 O O . ALA B 1 13 ? 37.344 -2.32 -39.062 1 54.19 13 ALA B O 1
ATOM 1307 N N . LEU B 1 14 ? 36.094 -3.973 -39.719 1 55.66 14 LEU B N 1
ATOM 1308 C CA . LEU B 1 14 ? 34.875 -3.508 -39.094 1 55.66 14 LEU B CA 1
ATOM 1309 C C . LEU B 1 14 ? 34.906 -3.748 -37.562 1 55.66 14 LEU B C 1
ATOM 1311 O O . LEU B 1 14 ? 34.906 -4.895 -37.125 1 55.66 14 LEU B O 1
ATOM 1315 N N . MET B 1 15 ? 35.438 -2.877 -36.812 1 55.47 15 MET B N 1
ATOM 1316 C CA . MET B 1 15 ? 35.281 -2.945 -35.344 1 55.47 15 MET B CA 1
ATOM 1317 C C . MET B 1 15 ? 33.812 -3.051 -34.969 1 55.47 15 MET B C 1
ATOM 1319 O O . MET B 1 15 ? 33 -2.189 -35.312 1 55.47 15 MET B O 1
ATOM 1323 N N . ALA B 1 16 ? 33.25 -4.176 -34.625 1 55.41 16 ALA B N 1
ATOM 1324 C CA . ALA B 1 16 ? 31.906 -4.332 -34.062 1 55.41 16 ALA B CA 1
ATOM 1325 C C . ALA B 1 16 ? 31.75 -3.469 -32.812 1 55.41 16 ALA B C 1
ATOM 1327 O O . ALA B 1 16 ? 32.531 -3.592 -31.859 1 55.41 16 ALA B O 1
ATOM 1328 N N . LEU B 1 17 ? 31.156 -2.297 -32.938 1 57.19 17 LEU B N 1
ATOM 1329 C CA . LEU B 1 17 ? 30.734 -1.577 -31.75 1 57.19 17 LEU B CA 1
ATOM 1330 C C . LEU B 1 17 ? 29.906 -2.475 -30.844 1 57.19 17 LEU B C 1
ATOM 1332 O O . LEU B 1 17 ? 29.031 -3.199 -31.312 1 57.19 17 LEU B O 1
ATOM 1336 N N . PRO B 1 18 ? 30.375 -2.703 -29.656 1 57.34 18 PRO B N 1
ATOM 1337 C CA . PRO B 1 18 ? 29.516 -3.465 -28.734 1 57.34 18 PRO B CA 1
ATOM 1338 C C . PRO B 1 18 ? 28.094 -2.92 -28.672 1 57.34 18 PRO B C 1
ATOM 1340 O O . PRO B 1 18 ? 27.906 -1.706 -28.578 1 57.34 18 PRO B O 1
ATOM 1343 N N . ALA B 1 19 ? 27.172 -3.652 -29.125 1 51.31 19 ALA B N 1
ATOM 1344 C CA . ALA B 1 19 ? 25.781 -3.307 -28.891 1 51.31 19 ALA B CA 1
ATOM 1345 C C . ALA B 1 19 ? 25.531 -2.98 -27.422 1 51.31 19 ALA B C 1
ATOM 1347 O O . ALA B 1 19 ? 25.859 -3.775 -26.547 1 51.31 19 ALA B O 1
ATOM 1348 N N . PHE B 1 20 ? 25.547 -1.825 -26.969 1 46.12 20 PHE B N 1
ATOM 1349 C CA . PHE B 1 20 ? 25.031 -1.479 -25.641 1 46.12 20 PHE B CA 1
ATOM 1350 C C . PHE B 1 20 ? 23.688 -2.158 -25.391 1 46.12 20 PHE B C 1
ATOM 1352 O O . PHE B 1 20 ? 22.688 -1.836 -26.031 1 46.12 20 PHE B O 1
ATOM 1359 N N . VAL B 1 21 ? 23.641 -3.436 -25.203 1 46.22 21 VAL B N 1
ATOM 1360 C CA . VAL B 1 21 ? 22.391 -3.98 -24.688 1 46.22 21 VAL B CA 1
ATOM 1361 C C . VAL B 1 21 ? 21.797 -3.029 -23.641 1 46.22 21 VAL B C 1
ATOM 1363 O O . VAL B 1 21 ? 22.422 -2.783 -22.609 1 46.22 21 VAL B O 1
ATOM 1366 N N . SER B 1 22 ? 21.109 -2.051 -23.984 1 46.69 22 SER B N 1
ATOM 1367 C CA . SER B 1 22 ? 20.453 -1.14 -23.047 1 46.69 22 SER B CA 1
ATOM 1368 C C . SER B 1 22 ? 19.781 -1.9 -21.906 1 46.69 22 SER B C 1
ATOM 1370 O O . SER B 1 22 ? 18.906 -2.734 -22.141 1 46.69 22 SER B O 1
ATOM 1372 N N . ALA B 1 23 ? 20.469 -2.297 -20.938 1 49.44 23 ALA B N 1
ATOM 1373 C CA . ALA B 1 23 ? 19.875 -2.877 -19.75 1 49.44 23 ALA B CA 1
ATOM 1374 C C . ALA B 1 23 ? 18.453 -2.348 -19.516 1 49.44 23 ALA B C 1
ATOM 1376 O O . ALA B 1 23 ? 18.234 -1.138 -19.578 1 49.44 23 ALA B O 1
ATOM 1377 N N . ALA B 1 24 ? 17.453 -3.244 -19.906 1 56.59 24 ALA B N 1
ATOM 1378 C CA . ALA B 1 24 ? 16.062 -2.846 -19.656 1 56.59 24 ALA B CA 1
ATOM 1379 C C . ALA B 1 24 ? 15.969 -1.925 -18.453 1 56.59 24 ALA B C 1
ATOM 1381 O O . ALA B 1 24 ? 16.703 -2.092 -17.469 1 56.59 24 ALA B O 1
ATOM 1382 N N . GLU B 1 25 ? 15.422 -0.749 -18.516 1 80.44 25 GLU B N 1
ATOM 1383 C CA . GLU B 1 25 ? 15.227 0.203 -17.422 1 80.44 25 GLU B CA 1
ATOM 1384 C C . GLU B 1 25 ? 14.547 -0.459 -16.234 1 80.44 25 GLU B C 1
ATOM 1386 O O . GLU B 1 25 ? 13.703 -1.335 -16.406 1 80.44 25 GLU B O 1
ATOM 1391 N N . PRO B 1 26 ? 15.109 -0.439 -15.047 1 89.06 26 PRO B N 1
ATOM 1392 C CA . PRO B 1 26 ? 14.578 -1.063 -13.836 1 89.06 26 PRO B CA 1
ATOM 1393 C C . PRO B 1 26 ? 13.055 -1.012 -13.766 1 89.06 26 PRO B C 1
ATOM 1395 O O . PRO B 1 26 ? 12.414 -1.966 -13.312 1 89.06 26 PRO B O 1
ATOM 1398 N N . GLU B 1 27 ? 12.461 -0.036 -14.312 1 95.12 27 GLU B N 1
ATOM 1399 C CA . GLU B 1 27 ? 11 0.078 -14.312 1 95.12 27 GLU B CA 1
ATOM 1400 C C . GLU B 1 27 ? 10.359 -0.979 -15.203 1 95.12 27 GLU B C 1
ATOM 1402 O O . GLU B 1 27 ? 9.328 -1.555 -14.852 1 95.12 27 GLU B O 1
ATOM 1407 N N . ASP B 1 28 ? 10.914 -1.256 -16.359 1 96.5 28 ASP B N 1
ATOM 1408 C CA . ASP B 1 28 ? 10.391 -2.268 -17.266 1 96.5 28 ASP B CA 1
ATOM 1409 C C . ASP B 1 28 ? 10.461 -3.658 -16.641 1 96.5 28 ASP B C 1
ATOM 1411 O O . ASP B 1 28 ? 9.57 -4.488 -16.859 1 96.5 28 ASP B O 1
ATOM 1415 N N . GLU B 1 29 ? 11.492 -3.896 -15.992 1 97.5 29 GLU B N 1
ATOM 1416 C CA . GLU B 1 29 ? 11.617 -5.18 -15.312 1 97.5 29 GLU B CA 1
ATOM 1417 C C . GLU B 1 29 ? 10.5 -5.379 -14.297 1 97.5 29 GLU B C 1
ATOM 1419 O O . GLU B 1 29 ? 9.883 -6.449 -14.242 1 97.5 29 GLU B O 1
ATOM 1424 N N . ILE B 1 30 ? 10.211 -4.348 -13.492 1 98.69 30 ILE B N 1
ATOM 1425 C CA . ILE B 1 30 ? 9.156 -4.434 -12.484 1 98.69 30 ILE B CA 1
ATOM 1426 C C . ILE B 1 30 ? 7.801 -4.598 -13.172 1 98.69 30 ILE B C 1
ATOM 1428 O O . ILE B 1 30 ? 6.957 -5.375 -12.719 1 98.69 30 ILE B O 1
ATOM 1432 N N . ARG B 1 31 ? 7.602 -3.869 -14.234 1 98.56 31 ARG B N 1
ATOM 1433 C CA . ARG B 1 31 ? 6.352 -4 -14.977 1 98.56 31 ARG B CA 1
ATOM 1434 C C . ARG B 1 31 ? 6.145 -5.434 -15.453 1 98.56 31 ARG B C 1
ATOM 1436 O O . ARG B 1 31 ? 5.047 -5.984 -15.328 1 98.56 31 ARG B O 1
ATOM 1443 N N . ALA B 1 32 ? 7.164 -5.996 -15.984 1 98.5 32 ALA B N 1
ATOM 1444 C CA . ALA B 1 32 ? 7.082 -7.387 -16.438 1 98.5 32 ALA B CA 1
ATOM 1445 C C . ALA B 1 32 ? 6.781 -8.32 -15.273 1 98.5 32 ALA B C 1
ATOM 1447 O O . ALA B 1 32 ? 5.984 -9.258 -15.414 1 98.5 32 ALA B O 1
ATOM 1448 N N . LEU B 1 33 ? 7.383 -8.086 -14.156 1 98.81 33 LEU B N 1
ATOM 1449 C CA . LEU B 1 33 ? 7.156 -8.914 -12.969 1 98.81 33 LEU B CA 1
ATOM 1450 C C . LEU B 1 33 ? 5.715 -8.789 -12.492 1 98.81 33 LEU B C 1
ATOM 1452 O O . LEU B 1 33 ? 5.105 -9.781 -12.086 1 98.81 33 LEU B O 1
ATOM 1456 N N . VAL B 1 34 ? 5.18 -7.578 -12.531 1 98.88 34 VAL B N 1
ATOM 1457 C CA . VAL B 1 34 ? 3.785 -7.367 -12.156 1 98.88 34 VAL B CA 1
ATOM 1458 C C . VAL B 1 34 ? 2.875 -8.195 -13.062 1 98.88 34 VAL B C 1
ATOM 1460 O O . VAL B 1 34 ? 1.951 -8.859 -12.594 1 98.88 34 VAL B O 1
ATOM 1463 N N . VAL B 1 35 ? 3.143 -8.172 -14.297 1 98.81 35 VAL B N 1
ATOM 1464 C CA . VAL B 1 35 ? 2.332 -8.914 -15.266 1 98.81 35 VAL B CA 1
ATOM 1465 C C . VAL B 1 35 ? 2.459 -10.414 -15.008 1 98.81 35 VAL B C 1
ATOM 1467 O O . VAL B 1 35 ? 1.455 -11.125 -14.961 1 98.81 35 VAL B O 1
ATOM 1470 N N . GLU B 1 36 ? 3.631 -10.898 -14.789 1 98.81 36 GLU B N 1
ATOM 1471 C CA . GLU B 1 36 ? 3.861 -12.32 -14.547 1 98.81 36 GLU B CA 1
ATOM 1472 C C . GLU B 1 36 ? 3.213 -12.773 -13.242 1 98.81 36 GLU B C 1
ATOM 1474 O O . GLU B 1 36 ? 2.643 -13.867 -13.18 1 98.81 36 GLU B O 1
ATOM 1479 N N . PHE B 1 37 ? 3.338 -12.016 -12.258 1 98.94 37 PHE B N 1
ATOM 1480 C CA . PHE B 1 37 ? 2.715 -12.266 -10.961 1 98.94 37 PHE B CA 1
ATOM 1481 C C . PHE B 1 37 ? 1.209 -12.445 -11.109 1 98.94 37 PHE B C 1
ATOM 1483 O O . PHE B 1 37 ? 0.646 -13.438 -10.633 1 98.94 37 PHE B O 1
ATOM 1490 N N . ASN B 1 38 ? 0.604 -11.555 -11.836 1 98.94 38 ASN B N 1
ATOM 1491 C CA . ASN B 1 38 ? -0.846 -11.578 -12 1 98.94 38 ASN B CA 1
ATOM 1492 C C . ASN B 1 38 ? -1.278 -12.664 -12.977 1 98.94 38 ASN B C 1
ATOM 1494 O O . ASN B 1 38 ? -2.363 -13.234 -12.844 1 98.94 38 ASN B O 1
ATOM 1498 N N . ASP B 1 39 ? -0.442 -12.953 -13.922 1 98.81 39 ASP B N 1
ATOM 1499 C CA . ASP B 1 39 ? -0.718 -14.078 -14.812 1 98.81 39 ASP B CA 1
ATOM 1500 C C . ASP B 1 39 ? -0.729 -15.398 -14.039 1 98.81 39 ASP B C 1
ATOM 1502 O O . ASP B 1 39 ? -1.575 -16.266 -14.281 1 98.81 39 ASP B O 1
ATOM 1506 N N . ALA B 1 40 ? 0.261 -15.555 -13.141 1 98.94 40 ALA B N 1
ATOM 1507 C CA . ALA B 1 40 ? 0.281 -16.75 -12.297 1 98.94 40 ALA B CA 1
ATOM 1508 C C . ALA B 1 40 ? -1.001 -16.859 -11.477 1 98.94 40 ALA B C 1
ATOM 1510 O O . ALA B 1 40 ? -1.55 -17.953 -11.32 1 98.94 40 ALA B O 1
ATOM 1511 N N . TYR B 1 41 ? -1.496 -15.766 -10.961 1 98.88 41 TYR B N 1
ATOM 1512 C CA . TYR B 1 41 ? -2.752 -15.695 -10.227 1 98.88 41 TYR B CA 1
ATOM 1513 C C . TYR B 1 41 ? -3.92 -16.156 -11.094 1 98.88 41 TYR B C 1
ATOM 1515 O O . TYR B 1 41 ? -4.699 -17.016 -10.695 1 98.88 41 TYR B O 1
ATOM 1523 N N . LEU B 1 42 ? -4.051 -15.656 -12.312 1 98.81 42 LEU B N 1
ATOM 1524 C CA . LEU B 1 42 ? -5.129 -15.961 -13.242 1 98.81 42 LEU B CA 1
ATOM 1525 C C . LEU B 1 42 ? -5.102 -17.438 -13.641 1 98.81 42 LEU B C 1
ATOM 1527 O O . LEU B 1 42 ? -6.152 -18.047 -13.828 1 98.81 42 LEU B O 1
ATOM 1531 N N . GLN B 1 43 ? -3.918 -17.969 -13.719 1 98.56 43 GLN B N 1
ATOM 1532 C CA . GLN B 1 43 ? -3.764 -19.344 -14.156 1 98.56 43 GLN B CA 1
ATOM 1533 C C . GLN B 1 43 ? -3.951 -20.312 -12.992 1 98.56 43 GLN B C 1
ATOM 1535 O O . GLN B 1 43 ? -3.854 -21.531 -13.172 1 98.56 43 GLN B O 1
ATOM 1540 N N . ASN B 1 44 ? -4.109 -19.766 -11.844 1 98.69 44 ASN B N 1
ATOM 1541 C CA . ASN B 1 44 ? -4.23 -20.562 -10.633 1 98.69 44 ASN B CA 1
ATOM 1542 C C . ASN B 1 44 ? -2.973 -21.391 -10.375 1 98.69 44 ASN B C 1
ATOM 1544 O O . ASN B 1 44 ? -3.053 -22.531 -9.898 1 98.69 44 ASN B O 1
ATOM 1548 N N . ASP B 1 45 ? -1.853 -20.875 -10.828 1 98.69 45 ASP B N 1
ATOM 1549 C CA . ASP B 1 45 ? -0.548 -21.469 -10.539 1 98.69 45 ASP B CA 1
ATOM 1550 C C . ASP B 1 45 ? -0.017 -20.969 -9.195 1 98.69 45 ASP B C 1
ATOM 1552 O O . ASP B 1 45 ? 0.835 -20.078 -9.141 1 98.69 45 ASP B O 1
ATOM 1556 N N . LEU B 1 46 ? -0.404 -21.672 -8.164 1 98.62 46 LEU B N 1
ATOM 1557 C CA . LEU B 1 46 ? -0.188 -21.156 -6.82 1 98.62 46 LEU B CA 1
ATOM 1558 C C . LEU B 1 46 ? 1.29 -21.203 -6.449 1 98.62 46 LEU B C 1
ATOM 1560 O O . LEU B 1 46 ? 1.793 -20.312 -5.754 1 98.62 46 LEU B O 1
ATOM 1564 N N . ASP B 1 47 ? 1.955 -22.219 -6.883 1 98.5 47 ASP B N 1
ATOM 1565 C CA . ASP B 1 47 ? 3.381 -22.281 -6.578 1 98.5 47 ASP B CA 1
ATOM 1566 C C . ASP B 1 47 ? 4.129 -21.094 -7.156 1 98.5 47 ASP B C 1
ATOM 1568 O O . ASP B 1 47 ? 4.922 -20.453 -6.461 1 98.5 47 ASP B O 1
ATOM 1572 N N . LYS B 1 48 ? 3.852 -20.812 -8.367 1 98.69 48 LYS B N 1
ATOM 1573 C CA . LYS B 1 48 ? 4.492 -19.672 -9.008 1 98.69 48 LYS B CA 1
ATOM 1574 C C . LYS B 1 48 ? 4.027 -18.359 -8.383 1 98.69 48 LYS B C 1
ATOM 1576 O O . LYS B 1 48 ? 4.84 -17.469 -8.117 1 98.69 48 LYS B O 1
ATOM 1581 N N . TYR B 1 49 ? 2.732 -18.219 -8.133 1 98.88 49 TYR B N 1
ATOM 1582 C CA . TYR B 1 49 ? 2.139 -17.016 -7.566 1 98.88 49 TYR B CA 1
ATOM 1583 C C . TYR B 1 49 ? 2.756 -16.688 -6.211 1 98.88 49 TYR B C 1
ATOM 1585 O O . TYR B 1 49 ? 3.211 -15.562 -5.988 1 98.88 49 TYR B O 1
ATOM 1593 N N . PHE B 1 50 ? 2.91 -17.672 -5.395 1 98.81 50 PHE B N 1
ATOM 1594 C CA . PHE B 1 50 ? 3.365 -17.406 -4.035 1 98.81 50 PHE B CA 1
ATOM 1595 C C . PHE B 1 50 ? 4.887 -17.312 -3.98 1 98.81 50 PHE B C 1
ATOM 1597 O O . PHE B 1 50 ? 5.453 -16.812 -3.004 1 98.81 50 PHE B O 1
ATOM 1604 N N . ALA B 1 51 ? 5.617 -17.734 -5.047 1 98.56 51 ALA B N 1
ATOM 1605 C CA . ALA B 1 51 ? 7.074 -17.641 -5.105 1 98.56 51 ALA B CA 1
ATOM 1606 C C . ALA B 1 51 ? 7.52 -16.188 -5.254 1 98.56 51 ALA B C 1
ATOM 1608 O O . ALA B 1 51 ? 8.688 -15.859 -5.039 1 98.56 51 ALA B O 1
ATOM 1609 N N . TYR B 1 52 ? 6.625 -15.297 -5.602 1 98.81 52 TYR B N 1
ATOM 1610 C CA . TYR B 1 52 ? 6.977 -13.891 -5.773 1 98.81 52 TYR B CA 1
ATOM 1611 C C . TYR B 1 52 ? 7.055 -13.18 -4.43 1 98.81 52 TYR B C 1
ATOM 1613 O O . TYR B 1 52 ? 7.625 -12.094 -4.328 1 98.81 52 TYR B O 1
ATOM 1621 N N . TYR B 1 53 ? 6.422 -13.781 -3.416 1 98.81 53 TYR B N 1
ATOM 1622 C CA . TYR B 1 53 ? 6.391 -13.133 -2.111 1 98.81 53 TYR B CA 1
ATOM 1623 C C . TYR B 1 53 ? 7.676 -13.406 -1.336 1 98.81 53 TYR B C 1
ATOM 1625 O O . TYR B 1 53 ? 8.203 -14.516 -1.377 1 98.81 53 TYR B O 1
ATOM 1633 N N . ALA B 1 54 ? 8.164 -12.352 -0.695 1 98.25 54 ALA B N 1
ATOM 1634 C CA . ALA B 1 54 ? 9.148 -12.602 0.355 1 98.25 54 ALA B CA 1
ATOM 1635 C C . ALA B 1 54 ? 8.547 -13.414 1.494 1 98.25 54 ALA B C 1
ATOM 1637 O O . ALA B 1 54 ? 7.336 -13.375 1.722 1 98.25 54 ALA B O 1
ATOM 1638 N N . ASP B 1 55 ? 9.383 -14.055 2.26 1 95.62 55 ASP B N 1
ATOM 1639 C CA . ASP B 1 55 ? 8.914 -14.906 3.35 1 95.62 55 ASP B CA 1
ATOM 1640 C C . ASP B 1 55 ? 8.18 -14.086 4.406 1 95.62 55 ASP B C 1
ATOM 1642 O O . ASP B 1 55 ? 7.219 -14.57 5.012 1 95.62 55 ASP B O 1
ATOM 1646 N N . ASP B 1 56 ? 8.594 -12.844 4.598 1 95 56 ASP B N 1
ATOM 1647 C CA . ASP B 1 56 ? 8.008 -12.008 5.637 1 95 56 ASP B CA 1
ATOM 1648 C C . ASP B 1 56 ? 7.086 -10.945 5.031 1 95 56 ASP B C 1
ATOM 1650 O O . ASP B 1 56 ? 6.859 -9.898 5.633 1 95 56 ASP B O 1
ATOM 1654 N N . ALA B 1 57 ? 6.594 -11.258 3.82 1 98.31 57 ALA B N 1
ATOM 1655 C CA . ALA B 1 57 ? 5.691 -10.312 3.172 1 98.31 57 ALA B CA 1
ATOM 1656 C C . ALA B 1 57 ? 4.453 -10.062 4.027 1 98.31 57 ALA B C 1
ATOM 1658 O O . ALA B 1 57 ? 3.967 -10.969 4.707 1 98.31 57 ALA B O 1
ATOM 1659 N N . THR B 1 58 ? 3.975 -8.875 3.961 1 98.25 58 THR B N 1
ATOM 1660 C CA . THR B 1 58 ? 2.75 -8.508 4.664 1 98.25 58 THR B CA 1
ATOM 1661 C C . THR B 1 58 ? 1.62 -8.234 3.676 1 98.25 58 THR B C 1
ATOM 1663 O O . THR B 1 58 ? 1.853 -7.688 2.596 1 98.25 58 THR B O 1
ATOM 1666 N N . LEU B 1 59 ? 0.394 -8.641 4.082 1 98.5 59 LEU B N 1
ATOM 1667 C CA . LEU B 1 59 ? -0.8 -8.461 3.262 1 98.5 59 LEU B CA 1
ATOM 1668 C C . LEU B 1 59 ? -1.872 -7.688 4.02 1 98.5 59 LEU B C 1
ATOM 1670 O O . LEU B 1 59 ? -2.18 -8.016 5.168 1 98.5 59 LEU B O 1
ATOM 1674 N N . TRP B 1 60 ? -2.43 -6.699 3.361 1 97.69 60 TRP B N 1
ATOM 1675 C CA . TRP B 1 60 ? -3.584 -5.973 3.881 1 97.69 60 TRP B CA 1
ATOM 1676 C C . TRP B 1 60 ? -4.746 -6.02 2.895 1 97.69 60 TRP B C 1
ATOM 1678 O O . TRP B 1 60 ? -4.578 -5.699 1.716 1 97.69 60 TRP B O 1
ATOM 1688 N N . PHE B 1 61 ? -5.867 -6.383 3.449 1 96.25 61 PHE B N 1
ATOM 1689 C CA . PHE B 1 61 ? -7.125 -6.363 2.715 1 96.25 61 PHE B CA 1
ATOM 1690 C C . PHE B 1 61 ? -8.133 -5.441 3.393 1 96.25 61 PHE B C 1
ATOM 1692 O O . PHE B 1 61 ? -7.797 -4.754 4.359 1 96.25 61 PHE B O 1
ATOM 1699 N N . ASN B 1 62 ? -9.359 -5.395 2.875 1 94 62 ASN B N 1
ATOM 1700 C CA . ASN B 1 62 ? -10.375 -4.543 3.477 1 94 62 ASN B CA 1
ATOM 1701 C C . ASN B 1 62 ? -10.539 -4.828 4.965 1 94 62 ASN B C 1
ATOM 1703 O O . ASN B 1 62 ? -10.766 -3.912 5.758 1 94 62 ASN B O 1
ATOM 1707 N N . SER B 1 63 ? -10.344 -6.055 5.309 1 90.88 63 SER B N 1
ATOM 1708 C CA . SER B 1 63 ? -10.609 -6.488 6.676 1 90.88 63 SER B CA 1
ATOM 1709 C C . SER B 1 63 ? -9.398 -6.254 7.574 1 90.88 63 SER B C 1
ATOM 1711 O O . SER B 1 63 ? -9.461 -6.488 8.781 1 90.88 63 SER B O 1
ATOM 1713 N N . GLY B 1 64 ? -8.305 -5.824 6.98 1 92.88 64 GLY B N 1
ATOM 1714 C CA . GLY B 1 64 ? -7.09 -5.598 7.75 1 92.88 64 GLY B CA 1
ATOM 1715 C C . GLY B 1 64 ? -5.961 -6.535 7.371 1 92.88 64 GLY B C 1
ATOM 1716 O O . GLY B 1 64 ? -5.867 -6.973 6.223 1 92.88 64 GLY B O 1
ATOM 1717 N N . ARG B 1 65 ? -5.137 -6.836 8.305 1 95.25 65 ARG B N 1
ATOM 1718 C CA . ARG B 1 65 ? -3.93 -7.621 8.062 1 95.25 65 ARG B CA 1
ATOM 1719 C C . ARG B 1 65 ? -4.258 -9.109 7.93 1 95.25 65 ARG B C 1
ATOM 1721 O O . ARG B 1 65 ? -5.086 -9.633 8.672 1 95.25 65 ARG B O 1
ATOM 1728 N N . SER B 1 66 ? -3.553 -9.695 7.016 1 95.38 66 SER B N 1
ATOM 1729 C CA . SER B 1 66 ? -3.662 -11.141 6.836 1 95.38 66 SER B CA 1
ATOM 1730 C C . SER B 1 66 ? -2.289 -11.805 6.844 1 95.38 66 SER B C 1
ATOM 1732 O O . SER B 1 66 ? -1.322 -11.25 6.32 1 95.38 66 SER B O 1
ATOM 1734 N N . LYS B 1 67 ? -2.252 -12.969 7.398 1 96 67 LYS B N 1
ATOM 1735 C CA . LYS B 1 67 ? -1.023 -13.75 7.344 1 96 67 LYS B CA 1
ATOM 1736 C C . LYS B 1 67 ? -0.84 -14.391 5.969 1 96 67 LYS B C 1
ATOM 1738 O O . LYS B 1 67 ? -1.776 -14.977 5.418 1 96 67 LYS B O 1
ATOM 1743 N N . LEU B 1 68 ? 0.357 -14.281 5.539 1 98.12 68 LEU B N 1
ATOM 1744 C CA . LEU B 1 68 ? 0.666 -14.844 4.227 1 98.12 68 LEU B CA 1
ATOM 1745 C C . LEU B 1 68 ? 0.373 -16.344 4.195 1 98.12 68 LEU B C 1
ATOM 1747 O O . LEU B 1 68 ? -0.176 -16.844 3.215 1 98.12 68 LEU B O 1
ATOM 1751 N N . THR B 1 69 ? 0.696 -17.094 5.199 1 97.81 69 THR B N 1
ATOM 1752 C CA . THR B 1 69 ? 0.488 -18.531 5.25 1 97.81 69 THR B CA 1
ATOM 1753 C C . THR B 1 69 ? -1 -18.859 5.211 1 97.81 69 THR B C 1
ATOM 1755 O O . THR B 1 69 ? -1.416 -19.797 4.523 1 97.81 69 THR B O 1
ATOM 1758 N N . SER B 1 70 ? -1.789 -18.125 5.945 1 97.81 70 SER B N 1
ATOM 1759 C CA . SER B 1 70 ? -3.232 -18.344 5.934 1 97.81 70 SER B CA 1
ATOM 1760 C C . SER B 1 70 ? -3.828 -18.047 4.566 1 97.81 70 SER B C 1
ATOM 1762 O O . SER B 1 70 ? -4.703 -18.766 4.09 1 97.81 70 SER B O 1
ATOM 1764 N N . TYR B 1 71 ? -3.365 -16.984 4.035 1 98.31 71 TYR B N 1
ATOM 1765 C CA . TYR B 1 71 ? -3.814 -16.625 2.697 1 98.31 71 TYR B CA 1
ATOM 1766 C C . TYR B 1 71 ? -3.482 -17.719 1.69 1 98.31 71 TYR B C 1
ATOM 1768 O O . TYR B 1 71 ? -4.352 -18.156 0.927 1 98.31 71 TYR B O 1
ATOM 1776 N N . ARG B 1 72 ? -2.295 -18.141 1.688 1 98.56 72 ARG B N 1
ATOM 1777 C CA . ARG B 1 72 ? -1.853 -19.219 0.811 1 98.56 72 ARG B CA 1
ATOM 1778 C C . ARG B 1 72 ? -2.711 -20.469 1 1 98.56 72 ARG B C 1
ATOM 1780 O O . ARG B 1 72 ? -3.217 -21.031 0.028 1 98.56 72 ARG B O 1
ATOM 1787 N N . ASP B 1 73 ? -2.906 -20.875 2.225 1 98.44 73 ASP B N 1
ATOM 1788 C CA . ASP B 1 73 ? -3.697 -22.062 2.52 1 98.44 73 ASP B CA 1
ATOM 1789 C C . ASP B 1 73 ? -5.121 -21.922 1.982 1 98.44 73 ASP B C 1
ATOM 1791 O O . ASP B 1 73 ? -5.695 -22.891 1.475 1 98.44 73 ASP B O 1
ATOM 1795 N N . SER B 1 74 ? -5.645 -20.75 2.166 1 97.94 74 SER B N 1
ATOM 1796 C CA . SER B 1 74 ? -7.008 -20.516 1.7 1 97.94 74 SER B CA 1
ATOM 1797 C C . SER B 1 74 ? -7.117 -20.703 0.191 1 97.94 74 SER B C 1
ATOM 1799 O O . SER B 1 74 ? -8.125 -21.219 -0.304 1 97.94 74 SER B O 1
ATOM 1801 N N . TRP B 1 75 ? -6.152 -20.328 -0.528 1 98.31 75 TRP B N 1
ATOM 1802 C CA . TRP B 1 75 ? -6.18 -20.469 -1.979 1 98.31 75 TRP B CA 1
ATOM 1803 C C . TRP B 1 75 ? -6.016 -21.938 -2.383 1 98.31 75 TRP B C 1
ATOM 1805 O O . TRP B 1 75 ? -6.688 -22.406 -3.301 1 98.31 75 TRP B O 1
ATOM 1815 N N . TYR B 1 76 ? -5.117 -22.625 -1.747 1 98.38 76 TYR B N 1
ATOM 1816 C CA . TYR B 1 76 ? -4.961 -24.047 -2.047 1 98.38 76 TYR B CA 1
ATOM 1817 C C . TYR B 1 76 ? -6.25 -24.812 -1.7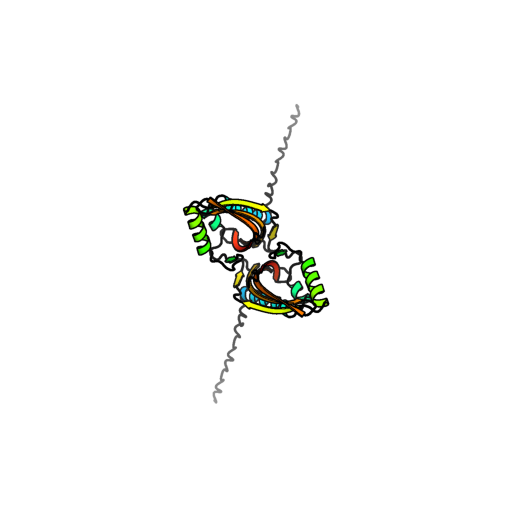64 1 98.38 76 TYR B C 1
ATOM 1819 O O . TYR B 1 76 ? -6.641 -25.688 -2.533 1 98.38 76 TYR B O 1
ATOM 1827 N N . LYS B 1 77 ? -6.895 -24.484 -0.709 1 98.19 77 LYS B N 1
ATOM 1828 C CA . LYS B 1 77 ? -8.18 -25.094 -0.391 1 98.19 77 LYS B CA 1
ATOM 1829 C C . LYS B 1 77 ? -9.219 -24.781 -1.459 1 98.19 77 LYS B C 1
ATOM 1831 O O . LYS B 1 77 ? -9.961 -25.672 -1.895 1 98.19 77 LYS B O 1
ATOM 1836 N N . LEU B 1 78 ? -9.312 -23.5 -1.835 1 98.12 78 LEU B N 1
ATOM 1837 C CA . LEU B 1 78 ? -10.289 -23.094 -2.836 1 98.12 78 LEU B CA 1
ATOM 1838 C C . LEU B 1 78 ? -10.078 -23.844 -4.145 1 98.12 78 LEU B C 1
ATOM 1840 O O . LEU B 1 78 ? -11.023 -24.422 -4.688 1 98.12 78 LEU B O 1
ATOM 1844 N N . ILE B 1 79 ? -8.93 -23.875 -4.641 1 97.75 79 ILE B N 1
ATOM 1845 C CA . ILE B 1 79 ? -8.633 -24.531 -5.914 1 97.75 79 ILE B CA 1
ATOM 1846 C C . ILE B 1 79 ? -8.836 -26.031 -5.781 1 97.75 79 ILE B C 1
ATOM 1848 O O . ILE B 1 79 ? -9.383 -26.672 -6.688 1 97.75 79 ILE B O 1
ATOM 1852 N N . GLY B 1 80 ? -8.422 -26.594 -4.684 1 97.06 80 GLY B N 1
ATOM 1853 C CA . GLY B 1 80 ? -8.625 -28.016 -4.426 1 97.06 80 GLY B CA 1
ATOM 1854 C C . GLY B 1 80 ? -10.086 -28.406 -4.402 1 97.06 80 GLY B C 1
ATOM 1855 O O . GLY B 1 80 ? -10.422 -29.578 -4.645 1 97.06 80 GLY B O 1
ATOM 1856 N N . SER B 1 81 ? -10.938 -27.484 -4.121 1 97.25 81 SER B N 1
ATOM 1857 C CA . SER B 1 81 ? -12.375 -27.75 -4.039 1 97.25 81 SER B CA 1
ATOM 1858 C C . SER B 1 81 ? -13.062 -27.453 -5.367 1 97.25 81 SER B C 1
ATOM 1860 O O . SER B 1 81 ? -14.297 -27.438 -5.441 1 97.25 81 SER B O 1
ATOM 1862 N N . GLY B 1 82 ? -12.281 -27.062 -6.352 1 95.94 82 GLY B N 1
ATOM 1863 C CA . GLY B 1 82 ? -12.828 -26.906 -7.691 1 95.94 82 GLY B CA 1
ATOM 1864 C C . GLY B 1 82 ? -13.039 -25.453 -8.07 1 95.94 82 GLY B C 1
ATOM 1865 O O . GLY B 1 82 ? -13.539 -25.156 -9.156 1 95.94 82 GLY B O 1
ATOM 1866 N N . GLY B 1 83 ? -12.695 -24.547 -7.172 1 98 83 GLY B N 1
ATOM 1867 C CA . GLY B 1 83 ? -12.789 -23.141 -7.492 1 98 83 GLY B CA 1
ATOM 1868 C C . GLY B 1 83 ? -11.516 -22.578 -8.102 1 98 83 GLY B C 1
ATOM 1869 O O . GLY B 1 83 ? -10.664 -23.328 -8.57 1 98 83 GLY B O 1
ATOM 1870 N N . GLY B 1 84 ? -11.531 -21.219 -8.211 1 98.44 84 GLY B N 1
ATOM 1871 C CA . GLY B 1 84 ? -10.344 -20.562 -8.734 1 98.44 84 GLY B CA 1
ATOM 1872 C C . GLY B 1 84 ? -10.648 -19.25 -9.438 1 98.44 84 GLY B C 1
ATOM 1873 O O . GLY B 1 84 ? -11.805 -18.844 -9.523 1 98.44 84 GLY B O 1
ATOM 1874 N N . VAL B 1 85 ? -9.594 -18.594 -9.875 1 98.62 85 VAL B N 1
ATOM 1875 C CA . VAL B 1 85 ? -9.703 -17.328 -10.594 1 98.62 85 VAL B CA 1
ATOM 1876 C C . VAL B 1 85 ? -10.148 -17.594 -12.031 1 98.62 85 VAL B C 1
ATOM 1878 O O . VAL B 1 85 ? -9.617 -18.484 -12.695 1 98.62 85 VAL B O 1
ATOM 1881 N N . ARG B 1 86 ? -11.078 -16.734 -12.453 1 98.44 86 ARG B N 1
ATOM 1882 C CA . ARG B 1 86 ? -11.586 -16.922 -13.805 1 98.44 86 ARG B CA 1
ATOM 1883 C C . ARG B 1 86 ? -11.266 -15.711 -14.68 1 98.44 86 ARG B C 1
ATOM 1885 O O . ARG B 1 86 ? -11.211 -15.812 -15.906 1 98.44 86 ARG B O 1
ATOM 1892 N N . LYS B 1 87 ? -11.109 -14.609 -14.023 1 98.38 87 LYS B N 1
ATOM 1893 C CA . LYS B 1 87 ? -10.711 -13.375 -14.68 1 98.38 87 LYS B CA 1
ATOM 1894 C C . LYS B 1 87 ? -9.789 -12.539 -13.789 1 98.38 87 LYS B C 1
ATOM 1896 O O . LYS B 1 87 ? -9.977 -12.5 -12.57 1 98.38 87 LYS B O 1
ATOM 1901 N N . ASN B 1 88 ? -8.875 -11.961 -14.344 1 98.69 88 ASN B N 1
ATOM 1902 C CA . ASN B 1 88 ? -7.977 -11 -13.703 1 98.69 88 ASN B CA 1
ATOM 1903 C C . ASN B 1 88 ? -7.406 -10.008 -14.711 1 98.69 88 ASN B C 1
ATOM 1905 O O . ASN B 1 88 ? -6.422 -10.312 -15.391 1 98.69 88 ASN B O 1
ATOM 1909 N N . THR B 1 89 ? -7.996 -8.875 -14.758 1 98.44 89 THR B N 1
ATOM 1910 C CA . THR B 1 89 ? -7.559 -7.859 -15.711 1 98.44 89 THR B CA 1
ATOM 1911 C C . THR B 1 89 ? -6.98 -6.648 -14.977 1 98.44 89 THR B C 1
ATOM 1913 O O . THR B 1 89 ? -7.574 -6.152 -14.023 1 98.44 89 THR B O 1
ATOM 1916 N N . LEU B 1 90 ? -5.832 -6.285 -15.469 1 98.56 90 LEU B N 1
ATOM 1917 C CA . LEU B 1 90 ? -5.164 -5.133 -14.875 1 98.56 90 LEU B CA 1
ATOM 1918 C C . LEU B 1 90 ? -5.328 -3.898 -15.758 1 98.56 90 LEU B C 1
ATOM 1920 O O . LEU B 1 90 ? -5.309 -4 -16.984 1 98.56 90 LEU B O 1
ATOM 1924 N N . SER B 1 91 ? -5.43 -2.77 -15.148 1 97.94 91 SER B N 1
ATOM 1925 C CA . SER B 1 91 ? -5.371 -1.498 -15.867 1 97.94 91 SER B CA 1
ATOM 1926 C C . SER B 1 91 ? -4.648 -0.436 -15.047 1 97.94 91 SER B C 1
ATOM 1928 O O . SER B 1 91 ? -4.457 -0.601 -13.836 1 97.94 91 SER B O 1
ATOM 1930 N N . ASP B 1 92 ? -4.031 0.576 -15.719 1 97.38 92 ASP B N 1
ATOM 1931 C CA . ASP B 1 92 ? -3.414 1.752 -15.117 1 97.38 92 ASP B CA 1
ATOM 1932 C C . ASP B 1 92 ? -2.244 1.356 -14.219 1 97.38 92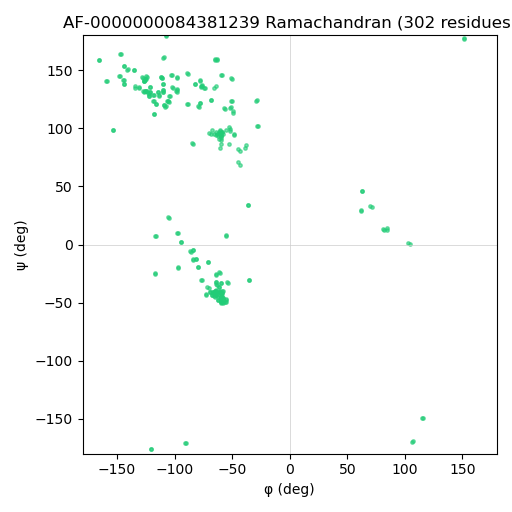 ASP B C 1
ATOM 1934 O O . ASP B 1 92 ? -2.166 1.787 -13.07 1 97.38 92 ASP B O 1
ATOM 1938 N N . ILE B 1 93 ? -1.401 0.457 -14.75 1 98.44 93 ILE B N 1
ATOM 1939 C CA . ILE B 1 93 ? -0.205 0.052 -14.023 1 98.44 93 ILE B CA 1
ATOM 1940 C C . ILE B 1 93 ? 0.776 1.22 -13.945 1 98.44 93 ILE B C 1
ATOM 1942 O O . ILE B 1 93 ? 1.171 1.771 -14.977 1 98.44 93 ILE B O 1
ATOM 1946 N N . ARG B 1 94 ? 1.166 1.588 -12.766 1 97.88 94 ARG B N 1
ATOM 1947 C CA . ARG B 1 94 ? 2.18 2.613 -12.539 1 97.88 94 ARG B CA 1
ATOM 1948 C C . ARG B 1 94 ? 3.289 2.092 -11.633 1 97.88 94 ARG B C 1
ATOM 1950 O O . ARG B 1 94 ? 3.021 1.382 -10.664 1 97.88 94 ARG B O 1
ATOM 1957 N N . ILE B 1 95 ? 4.496 2.494 -11.984 1 98.5 95 ILE B N 1
ATOM 1958 C CA . ILE B 1 95 ? 5.66 2.033 -11.234 1 98.5 95 ILE B CA 1
ATOM 1959 C C . ILE B 1 95 ? 6.48 3.232 -10.766 1 98.5 95 ILE B C 1
ATOM 1961 O O . ILE B 1 95 ? 6.707 4.176 -11.523 1 98.5 95 ILE B O 1
ATOM 1965 N N . GLN B 1 96 ? 6.828 3.201 -9.492 1 98.12 96 GLN B N 1
ATOM 1966 C CA . GLN B 1 96 ? 7.801 4.133 -8.93 1 98.12 96 GLN B CA 1
ATOM 1967 C C . GLN B 1 96 ? 9.023 3.395 -8.391 1 98.12 96 GLN B C 1
ATOM 1969 O O . GLN B 1 96 ? 8.891 2.455 -7.609 1 98.12 96 GLN B O 1
ATOM 1974 N N . MET B 1 97 ? 10.141 3.891 -8.859 1 98.19 97 MET B N 1
ATOM 1975 C CA . MET B 1 97 ? 11.383 3.301 -8.367 1 98.19 97 MET B CA 1
ATOM 1976 C C . MET B 1 97 ? 11.977 4.137 -7.238 1 98.19 97 MET B C 1
ATOM 1978 O O . MET B 1 97 ? 11.898 5.367 -7.266 1 98.19 97 MET B O 1
ATOM 1982 N N . SER B 1 98 ? 12.562 3.43 -6.273 1 97.81 98 SER B N 1
ATOM 1983 C CA . SER B 1 98 ? 13.359 4.168 -5.301 1 97.81 98 SER B CA 1
ATOM 1984 C C . SER B 1 98 ? 14.57 4.816 -5.957 1 97.81 98 SER B C 1
ATOM 1986 O O . SER B 1 98 ? 15.047 4.352 -6.992 1 97.81 98 SER B O 1
ATOM 1988 N N . PRO B 1 99 ? 15.117 5.84 -5.305 1 95.94 99 PRO B N 1
ATOM 1989 C CA . PRO B 1 99 ? 16.312 6.473 -5.875 1 95.94 99 PRO B CA 1
ATOM 1990 C C . PRO B 1 99 ? 17.469 5.496 -6.031 1 95.94 99 PRO B C 1
ATOM 1992 O O . PRO B 1 99 ? 18.234 5.582 -7.004 1 95.94 99 PRO B O 1
ATOM 1995 N N . GLY B 1 100 ? 17.609 4.543 -5.168 1 93.94 100 GLY B N 1
ATOM 1996 C CA . GLY B 1 100 ? 18.688 3.57 -5.227 1 93.94 100 GLY B CA 1
ATOM 1997 C C . GLY B 1 100 ? 18.422 2.439 -6.203 1 93.94 100 GLY B C 1
ATOM 1998 O O . GLY B 1 100 ? 19.312 1.628 -6.473 1 93.94 100 GLY B O 1
ATOM 1999 N N . GLY B 1 101 ? 17.234 2.338 -6.656 1 95.75 101 GLY B N 1
ATOM 2000 C CA . GLY B 1 101 ? 16.891 1.369 -7.684 1 95.75 101 GLY B CA 1
ATOM 2001 C C . GLY B 1 101 ? 16.641 -0.021 -7.129 1 95.75 101 GLY B C 1
ATOM 2002 O O . GLY B 1 101 ? 16.5 -0.982 -7.891 1 95.75 101 GLY B O 1
ATOM 2003 N N . ASP B 1 102 ? 16.5 -0.156 -5.809 1 96.5 102 ASP B N 1
ATOM 2004 C CA . ASP B 1 102 ? 16.391 -1.489 -5.227 1 96.5 102 ASP B CA 1
ATOM 2005 C C . ASP B 1 102 ? 15.031 -1.688 -4.566 1 96.5 102 ASP B C 1
ATOM 2007 O O . ASP B 1 102 ? 14.82 -2.67 -3.852 1 96.5 102 ASP B O 1
ATOM 2011 N N . ALA B 1 103 ? 14.203 -0.775 -4.742 1 98.56 103 ALA B N 1
ATOM 2012 C CA . ALA B 1 103 ? 12.812 -0.876 -4.305 1 98.56 103 ALA B CA 1
ATOM 2013 C C . ALA B 1 103 ? 11.867 -0.257 -5.332 1 98.56 103 ALA B C 1
ATOM 2015 O O . ALA B 1 103 ? 12.242 0.678 -6.043 1 98.56 103 ALA B O 1
ATOM 2016 N N . ALA B 1 104 ? 10.672 -0.769 -5.375 1 98.81 104 ALA B N 1
ATOM 2017 C CA . ALA B 1 104 ? 9.68 -0.266 -6.324 1 98.81 104 ALA B CA 1
ATOM 2018 C C . ALA B 1 104 ? 8.266 -0.373 -5.75 1 98.81 104 ALA B C 1
ATOM 2020 O O . ALA B 1 104 ? 7.973 -1.291 -4.98 1 98.81 104 ALA B O 1
ATOM 2021 N N . ILE B 1 105 ? 7.484 0.568 -6.086 1 98.94 105 ILE B N 1
ATOM 2022 C CA . ILE B 1 105 ? 6.043 0.563 -5.855 1 98.94 105 ILE B CA 1
ATOM 2023 C C . ILE B 1 105 ? 5.312 0.301 -7.168 1 98.94 105 ILE B C 1
ATOM 2025 O O . ILE B 1 105 ? 5.531 1 -8.164 1 98.94 105 ILE B O 1
ATOM 2029 N N . ALA B 1 106 ? 4.523 -0.695 -7.191 1 98.94 106 ALA B N 1
ATOM 2030 C CA . ALA B 1 106 ? 3.613 -0.91 -8.312 1 98.94 106 ALA B CA 1
ATOM 2031 C C . ALA B 1 106 ? 2.158 -0.76 -7.879 1 98.94 106 ALA B C 1
ATOM 2033 O O . ALA B 1 106 ? 1.728 -1.383 -6.906 1 98.94 106 ALA B O 1
ATOM 2034 N N . THR B 1 107 ? 1.391 0.049 -8.562 1 98.69 107 THR B N 1
ATOM 2035 C CA . THR B 1 107 ? -0.034 0.232 -8.312 1 98.69 107 THR B CA 1
ATOM 2036 C C . THR B 1 107 ? -0.848 -0.034 -9.57 1 98.69 107 THR B C 1
ATOM 2038 O O . THR B 1 107 ? -0.406 0.282 -10.68 1 98.69 107 THR B O 1
ATOM 2041 N N . TYR B 1 108 ? -2.006 -0.595 -9.383 1 98.5 108 TYR B N 1
ATOM 2042 C CA . TYR B 1 108 ? -2.859 -0.879 -10.531 1 98.5 108 TYR B CA 1
ATOM 2043 C C . TYR B 1 108 ? -4.281 -1.195 -10.086 1 98.5 108 TYR B C 1
ATOM 2045 O O . TYR B 1 108 ? -4.52 -1.505 -8.914 1 98.5 108 TYR B O 1
ATOM 2053 N N . GLN B 1 109 ? -5.203 -1.037 -11.023 1 97.5 109 GLN B N 1
ATOM 2054 C CA . GLN B 1 109 ? -6.582 -1.489 -10.859 1 97.5 109 GLN B CA 1
ATOM 2055 C C . GLN B 1 109 ? -6.742 -2.934 -11.328 1 97.5 109 GLN B C 1
ATOM 2057 O O . GLN B 1 109 ? -6.086 -3.365 -12.273 1 97.5 109 GLN B O 1
ATOM 2062 N N . VAL B 1 110 ? -7.633 -3.594 -10.648 1 97.69 110 VAL B N 1
ATOM 2063 C CA . VAL B 1 110 ? -7.84 -4.996 -11.008 1 97.69 110 VAL B CA 1
ATOM 2064 C C . VAL B 1 110 ? -9.336 -5.289 -11.094 1 97.69 110 VAL B C 1
ATOM 2066 O O . VAL B 1 110 ? -10.117 -4.801 -10.273 1 97.69 110 VAL B O 1
ATOM 2069 N N . GLU B 1 111 ? -9.719 -5.957 -12.047 1 97.31 111 GLU B N 1
ATOM 2070 C CA . GLU B 1 111 ? -11.008 -6.641 -12.141 1 97.31 111 GLU B CA 1
ATOM 2071 C C . GLU B 1 111 ? -10.844 -8.148 -12.031 1 97.31 111 GLU B C 1
ATOM 2073 O O . GLU B 1 111 ? -10.227 -8.781 -12.898 1 97.31 111 GLU B O 1
ATOM 2078 N N . VAL B 1 112 ? -11.461 -8.688 -11.008 1 97.62 112 VAL B N 1
ATOM 2079 C CA . VAL B 1 112 ? -11.234 -10.109 -10.742 1 97.62 112 VAL B CA 1
ATOM 2080 C C . VAL B 1 112 ? -12.57 -10.844 -10.68 1 97.62 112 VAL B C 1
ATOM 2082 O O . VAL B 1 112 ? -13.57 -10.297 -10.195 1 97.62 112 VAL B O 1
ATOM 2085 N N . GLN B 1 113 ? -12.594 -12.008 -11.195 1 97.38 113 GLN B N 1
ATOM 2086 C CA . GLN B 1 113 ? -13.68 -12.961 -11.008 1 97.38 113 GLN B CA 1
ATOM 2087 C C . GLN B 1 113 ? -13.164 -14.266 -10.406 1 97.38 113 GLN B C 1
ATOM 2089 O O . GLN B 1 113 ? -12.219 -14.867 -10.93 1 97.38 113 GLN B O 1
ATOM 2094 N N . THR B 1 114 ? -13.781 -14.672 -9.352 1 97.75 114 THR B N 1
ATOM 2095 C CA . THR B 1 114 ? -13.414 -15.906 -8.664 1 97.75 114 THR B CA 1
ATOM 2096 C C . THR B 1 114 ? -14.602 -16.875 -8.617 1 97.75 114 THR B C 1
ATOM 2098 O O . THR B 1 114 ? -15.727 -16.453 -8.336 1 97.75 114 THR B O 1
ATOM 2101 N N . GLU B 1 115 ? -14.297 -18.062 -8.898 1 97.81 115 GLU B N 1
ATOM 2102 C CA . GLU B 1 115 ? -15.289 -19.125 -8.773 1 97.81 115 GLU B CA 1
ATOM 2103 C C . GLU B 1 115 ? -15.133 -19.875 -7.453 1 97.81 115 GLU B C 1
ATOM 2105 O O . GLU B 1 115 ? -14.023 -20.266 -7.086 1 97.81 115 GLU B O 1
ATOM 2110 N N . TYR B 1 116 ? -16.219 -20.062 -6.84 1 96.44 116 TYR B N 1
ATOM 2111 C CA . TYR B 1 116 ? -16.266 -20.828 -5.602 1 96.44 116 TYR B CA 1
ATOM 2112 C C . TYR B 1 116 ? -16.969 -22.156 -5.824 1 96.44 116 TYR B C 1
ATOM 2114 O O . TYR B 1 116 ? -17.641 -22.359 -6.844 1 96.44 116 TYR B O 1
ATOM 2122 N N . PRO B 1 117 ? -16.734 -23.031 -4.957 1 92.88 117 PRO B N 1
ATOM 2123 C CA . PRO B 1 117 ? -17.422 -24.312 -5.117 1 92.88 117 PRO B CA 1
ATOM 2124 C C . PRO B 1 117 ? -18.938 -24.156 -5.32 1 92.88 117 PRO B C 1
ATOM 2126 O O . PRO B 1 117 ? -19.547 -23.281 -4.715 1 92.88 117 PRO B O 1
ATOM 2129 N N . GLY B 1 118 ? -19.516 -25.031 -6.18 1 92.19 118 GLY B N 1
ATOM 2130 C CA . GLY B 1 118 ? -20.922 -24.969 -6.523 1 92.19 118 GLY B CA 1
ATOM 2131 C C . GLY B 1 118 ? -21.219 -23.984 -7.637 1 92.19 118 GLY B C 1
ATOM 2132 O O . GLY B 1 118 ? -22.328 -23.453 -7.719 1 92.19 118 GLY B O 1
ATOM 2133 N N . ASN B 1 119 ? -20.234 -23.531 -8.289 1 89 119 ASN B N 1
ATOM 2134 C CA . ASN B 1 119 ? -20.312 -22.672 -9.469 1 89 119 ASN B CA 1
ATOM 2135 C C . ASN B 1 119 ? -20.766 -21.266 -9.102 1 89 119 ASN B C 1
ATOM 2137 O O . ASN B 1 119 ? -21.516 -20.641 -9.852 1 89 119 ASN B O 1
ATOM 2141 N N . ARG B 1 120 ? -20.438 -20.828 -7.992 1 93.75 120 ARG B N 1
ATOM 2142 C CA . ARG B 1 120 ? -20.719 -19.453 -7.578 1 93.75 120 ARG B CA 1
ATOM 2143 C C . ARG B 1 120 ? -19.594 -18.516 -8 1 93.75 120 ARG B C 1
ATOM 2145 O O . ARG B 1 120 ? -18.422 -18.734 -7.672 1 93.75 120 ARG B O 1
ATOM 2152 N N . LEU B 1 121 ? -19.984 -17.516 -8.805 1 95.62 121 LEU B N 1
ATOM 2153 C CA . LEU B 1 121 ? -19.016 -16.531 -9.289 1 95.62 121 LEU B CA 1
ATOM 2154 C C . LEU B 1 121 ? -19.109 -15.234 -8.5 1 95.62 121 LEU B C 1
ATOM 2156 O O . LEU B 1 121 ? -20.219 -14.773 -8.188 1 95.62 121 LEU B O 1
ATOM 2160 N N . SER B 1 122 ? -17.969 -14.773 -8.148 1 94.75 122 SER B N 1
ATOM 2161 C CA . SER B 1 122 ? -17.891 -13.453 -7.523 1 94.75 122 SER B CA 1
ATOM 2162 C C . SER B 1 122 ? -16.984 -12.523 -8.328 1 94.75 122 SER B C 1
ATOM 2164 O O . SER B 1 122 ? -15.906 -12.914 -8.766 1 94.75 122 SER B O 1
ATOM 2166 N N . SER B 1 123 ? -17.484 -11.344 -8.578 1 95.38 123 SER B N 1
ATOM 2167 C CA . SER B 1 123 ? -16.703 -10.32 -9.273 1 95.38 123 SER B CA 1
ATOM 2168 C C . SER B 1 123 ? -16.375 -9.164 -8.344 1 95.38 123 SER B C 1
ATOM 2170 O O . SER B 1 123 ? -17.203 -8.773 -7.508 1 95.38 123 SER B O 1
ATOM 2172 N N . GLN B 1 124 ? -15.18 -8.664 -8.578 1 94.19 124 GLN B N 1
ATOM 2173 C CA . GLN B 1 124 ? -14.734 -7.543 -7.758 1 94.19 124 GLN B CA 1
ATOM 2174 C C . GLN B 1 124 ? -13.898 -6.562 -8.57 1 94.19 124 GLN B C 1
ATOM 2176 O O . GLN B 1 124 ? -13.125 -6.969 -9.438 1 94.19 124 GLN B O 1
ATOM 2181 N N . GLN B 1 125 ? -14.164 -5.273 -8.32 1 95.81 125 GLN B N 1
ATOM 2182 C CA . GLN B 1 125 ? -13.227 -4.219 -8.703 1 95.81 125 GLN B CA 1
ATOM 2183 C C . GLN B 1 125 ? -12.383 -3.779 -7.512 1 95.81 125 GLN B C 1
ATOM 2185 O O . GLN B 1 125 ? -12.906 -3.566 -6.414 1 95.81 125 GLN B O 1
ATOM 2190 N N . ALA B 1 126 ? -11.102 -3.713 -7.773 1 96.81 126 ALA B N 1
ATOM 2191 C CA . ALA B 1 126 ? -10.203 -3.4 -6.664 1 96.81 126 ALA B CA 1
ATOM 2192 C C . ALA B 1 126 ? -9 -2.598 -7.148 1 96.81 126 ALA B C 1
ATOM 2194 O O . ALA B 1 126 ? -8.812 -2.41 -8.352 1 96.81 126 ALA B O 1
ATOM 2195 N N . HIS B 1 127 ? -8.289 -1.978 -6.266 1 97.19 127 HIS B N 1
ATOM 2196 C CA . HIS B 1 127 ? -6.969 -1.419 -6.547 1 97.19 127 HIS B CA 1
ATOM 2197 C C . HIS B 1 127 ? -5.926 -1.956 -5.574 1 97.19 127 HIS B C 1
ATOM 2199 O O . HIS B 1 127 ? -6.234 -2.232 -4.414 1 97.19 127 HIS B O 1
ATOM 2205 N N . GLU B 1 128 ? -4.734 -2.184 -6.117 1 98.5 128 GLU B N 1
ATOM 2206 C CA . GLU B 1 128 ? -3.691 -2.908 -5.395 1 98.5 128 GLU B CA 1
ATOM 2207 C C . GLU B 1 128 ? -2.365 -2.156 -5.441 1 98.5 128 GLU B C 1
ATOM 2209 O O . GLU B 1 128 ? -2.002 -1.588 -6.473 1 98.5 128 GLU B O 1
ATOM 2214 N N . THR B 1 129 ? -1.727 -2.062 -4.332 1 98.88 129 THR B N 1
ATOM 2215 C CA . THR B 1 129 ? -0.34 -1.637 -4.172 1 98.88 129 THR B CA 1
ATOM 2216 C C . THR B 1 129 ? 0.559 -2.83 -3.857 1 98.88 129 THR B C 1
ATOM 2218 O O . THR B 1 129 ? 0.331 -3.543 -2.881 1 98.88 129 THR B O 1
ATOM 2221 N N . ASP B 1 130 ? 1.582 -3.041 -4.668 1 98.94 130 ASP B N 1
ATOM 2222 C CA . ASP B 1 130 ? 2.682 -3.955 -4.375 1 98.94 130 ASP B CA 1
ATOM 2223 C C . ASP B 1 130 ? 3.975 -3.189 -4.109 1 98.94 130 ASP B C 1
ATOM 2225 O O . ASP B 1 130 ? 4.348 -2.301 -4.875 1 98.94 130 ASP B O 1
ATOM 2229 N N . VAL B 1 131 ? 4.621 -3.572 -3.062 1 98.94 131 VAL B N 1
ATOM 2230 C CA . VAL B 1 131 ? 5.965 -3.047 -2.838 1 98.94 131 VAL B CA 1
ATOM 2231 C C . VAL B 1 131 ? 6.996 -4.152 -3.059 1 98.94 131 VAL B C 1
ATOM 2233 O O . VAL B 1 131 ? 6.93 -5.207 -2.426 1 98.94 131 VAL B O 1
ATOM 2236 N N . TRP B 1 132 ? 7.883 -3.918 -4 1 98.94 132 TRP B N 1
ATOM 2237 C CA . TRP B 1 132 ? 8.93 -4.859 -4.387 1 98.94 132 TRP B CA 1
ATOM 2238 C C . TRP B 1 132 ? 10.281 -4.426 -3.836 1 98.94 132 TRP B C 1
ATOM 2240 O O . TRP B 1 132 ? 10.688 -3.275 -4.008 1 98.94 132 TRP B O 1
ATOM 2250 N N . PHE B 1 133 ? 10.945 -5.328 -3.17 1 98.81 133 PHE B N 1
ATOM 2251 C CA . PHE B 1 133 ? 12.336 -5.121 -2.785 1 98.81 133 PHE B CA 1
ATOM 2252 C C . PHE B 1 133 ? 13.266 -6.047 -3.57 1 98.81 133 PHE B C 1
ATOM 2254 O O . PHE B 1 133 ? 12.93 -7.211 -3.803 1 98.81 133 PHE B O 1
ATOM 2261 N N . LYS B 1 134 ? 14.336 -5.473 -3.971 1 97.88 134 LYS B N 1
ATOM 2262 C CA . LYS B 1 134 ? 15.383 -6.289 -4.582 1 97.88 134 LYS B CA 1
ATOM 2263 C C . LYS B 1 134 ? 16.203 -7.023 -3.523 1 97.88 134 LYS B C 1
ATOM 2265 O O . LYS B 1 134 ? 16.797 -6.395 -2.646 1 97.88 134 LYS B O 1
ATOM 2270 N N . THR B 1 135 ? 16.172 -8.328 -3.58 1 96.81 135 THR B N 1
ATOM 2271 C CA . THR B 1 135 ? 16.953 -9.172 -2.674 1 96.81 135 THR B CA 1
ATOM 2272 C C . THR B 1 135 ? 18.125 -9.82 -3.406 1 96.81 135 THR B C 1
ATOM 2274 O O . THR B 1 135 ? 18.312 -9.602 -4.605 1 96.81 135 THR B O 1
ATOM 2277 N N . ASP B 1 136 ? 18.891 -10.586 -2.709 1 94.5 136 ASP B N 1
ATOM 2278 C CA . ASP B 1 136 ? 19.984 -11.32 -3.326 1 94.5 136 ASP B CA 1
ATOM 2279 C C . ASP B 1 136 ? 19.469 -12.336 -4.34 1 94.5 136 ASP B C 1
ATOM 2281 O O . ASP B 1 136 ? 20.156 -12.672 -5.301 1 94.5 136 ASP B O 1
ATOM 2285 N N . ASP B 1 137 ? 18.25 -12.781 -4.145 1 95.25 137 ASP B N 1
ATOM 2286 C CA . ASP B 1 137 ? 17.656 -13.789 -5.012 1 95.25 137 ASP B CA 1
ATOM 2287 C C . ASP B 1 137 ? 16.766 -13.141 -6.074 1 95.25 137 ASP B C 1
ATOM 2289 O O . ASP B 1 137 ? 16.016 -13.828 -6.766 1 95.25 137 ASP B O 1
ATOM 2293 N N . GLY B 1 138 ? 16.859 -11.805 -6.156 1 96.81 138 GLY B N 1
ATOM 2294 C CA . GLY B 1 138 ? 16.031 -11.086 -7.109 1 96.81 138 GLY B CA 1
ATOM 2295 C C . GLY B 1 138 ? 14.891 -10.32 -6.457 1 96.81 138 GLY B C 1
ATOM 2296 O O . GLY B 1 138 ? 14.852 -10.18 -5.234 1 96.81 138 GLY B O 1
ATOM 2297 N N . TRP B 1 139 ? 14 -9.852 -7.293 1 98.31 139 TRP B N 1
ATOM 2298 C CA . TRP B 1 139 ? 12.875 -9.055 -6.812 1 98.31 139 TRP B CA 1
ATOM 2299 C C . TRP B 1 139 ? 11.844 -9.93 -6.117 1 98.31 139 TRP B C 1
ATOM 2301 O O . TRP B 1 139 ? 11.484 -11 -6.625 1 98.31 139 TRP B O 1
ATOM 2311 N N . ARG B 1 140 ? 11.352 -9.461 -4.926 1 98.75 140 ARG B N 1
ATOM 2312 C CA . ARG B 1 140 ? 10.258 -10.094 -4.203 1 98.75 140 ARG B CA 1
ATOM 2313 C C . ARG B 1 140 ? 9.25 -9.055 -3.713 1 98.75 140 ARG B C 1
ATOM 2315 O O . ARG B 1 140 ? 9.617 -7.91 -3.43 1 98.75 140 ARG B O 1
ATOM 2322 N N . ILE B 1 141 ? 8.023 -9.484 -3.625 1 98.94 141 ILE B N 1
ATOM 2323 C CA . ILE B 1 141 ? 7 -8.641 -3.021 1 98.94 141 ILE B CA 1
ATOM 2324 C C . ILE B 1 141 ? 7.129 -8.68 -1.5 1 98.94 141 ILE B C 1
ATOM 2326 O O . ILE B 1 141 ? 7.023 -9.75 -0.892 1 98.94 141 ILE B O 1
ATOM 2330 N N . SER B 1 142 ? 7.324 -7.527 -0.947 1 98.81 142 SER B N 1
ATOM 2331 C CA . SER B 1 142 ? 7.434 -7.422 0.504 1 98.81 142 SER B CA 1
ATOM 2332 C C . SER B 1 142 ? 6.105 -7.016 1.132 1 98.81 142 SER B C 1
ATOM 2334 O O . SER B 1 142 ? 5.895 -7.203 2.332 1 98.81 142 SER B O 1
ATOM 2336 N N . HIS B 1 143 ? 5.219 -6.453 0.35 1 98.94 143 HIS B N 1
ATOM 2337 C CA . HIS B 1 143 ? 3.951 -5.992 0.898 1 98.94 143 HIS B CA 1
ATOM 2338 C C . HIS B 1 143 ? 2.898 -5.844 -0.196 1 98.94 143 HIS B C 1
ATOM 2340 O O . HIS B 1 143 ? 3.203 -5.375 -1.296 1 98.94 143 HIS B O 1
ATOM 2346 N N . VAL B 1 144 ? 1.701 -6.207 0.1 1 98.9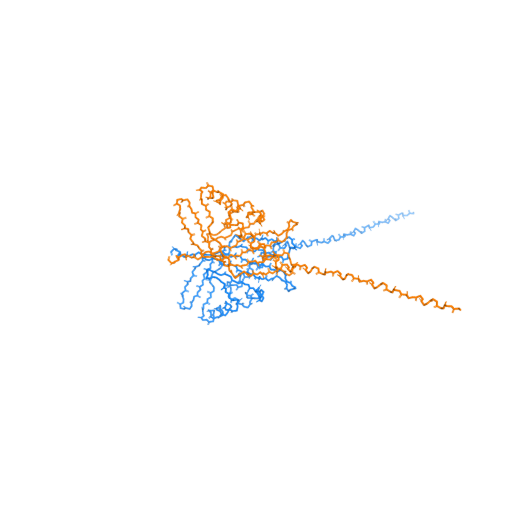4 144 VAL B N 1
ATOM 2347 C CA . VAL B 1 144 ? 0.536 -5.941 -0.738 1 98.94 144 VAL B CA 1
ATOM 2348 C C . VAL B 1 144 ? -0.552 -5.262 0.088 1 98.94 144 VAL B C 1
ATOM 2350 O O . VAL B 1 144 ? -0.841 -5.684 1.212 1 98.94 144 VAL B O 1
ATOM 2353 N N . HIS B 1 145 ? -1.113 -4.219 -0.385 1 98.88 145 HIS B N 1
ATOM 2354 C CA . HIS B 1 145 ? -2.33 -3.582 0.104 1 98.88 145 HIS B CA 1
ATOM 2355 C C . HIS B 1 145 ? -3.422 -3.588 -0.962 1 98.88 145 HIS B C 1
ATOM 2357 O O . HIS B 1 145 ? -3.283 -2.939 -2.002 1 98.88 145 HIS B O 1
ATOM 2363 N N . TYR B 1 146 ? -4.438 -4.34 -0.68 1 97.94 146 TYR B N 1
ATOM 2364 C CA . TYR B 1 146 ? -5.523 -4.594 -1.62 1 97.94 146 TYR B CA 1
ATOM 2365 C C . TYR B 1 146 ? -6.84 -4.031 -1.097 1 97.94 146 TYR B C 1
ATOM 2367 O O . TYR B 1 146 ? -7.258 -4.352 0.017 1 97.94 146 TYR B O 1
ATOM 2375 N N . THR B 1 147 ? -7.457 -3.121 -1.857 1 96.62 147 THR B N 1
ATOM 2376 C CA . THR B 1 147 ? -8.742 -2.535 -1.493 1 96.62 147 THR B CA 1
ATOM 2377 C C . THR B 1 147 ? -9.797 -2.855 -2.547 1 96.62 147 THR B C 1
ATOM 2379 O O . THR B 1 147 ? -9.625 -2.529 -3.723 1 96.62 147 THR B O 1
ATOM 2382 N N . SER B 1 148 ? -10.852 -3.451 -2.086 1 92.94 148 SER B N 1
ATOM 2383 C CA . SER B 1 148 ? -11.938 -3.779 -3.004 1 92.94 148 SER B CA 1
ATOM 2384 C C . SER B 1 148 ? -13.164 -2.906 -2.746 1 92.94 148 SER B C 1
ATOM 2386 O O . SER B 1 148 ? -13.469 -2.578 -1.599 1 92.94 148 SER B O 1
ATOM 2388 N N . GLY B 1 149 ? -13.75 -2.291 -3.875 1 77.25 149 GLY B N 1
ATOM 2389 C CA . GLY B 1 149 ? -14.992 -1.536 -3.775 1 77.25 149 GLY B CA 1
ATOM 2390 C C . GLY B 1 149 ? -16.172 -2.389 -3.367 1 77.25 149 GLY B C 1
ATOM 2391 O O . GLY B 1 149 ? -16.141 -3.615 -3.482 1 77.25 149 GLY B O 1
ATOM 2392 N N . SER B 1 150 ? -17.031 -1.854 -2.408 1 55.19 150 SER B N 1
ATOM 2393 C CA . SER B 1 150 ? -18.266 -2.59 -2.158 1 55.19 150 SER B CA 1
ATOM 2394 C C . SER B 1 150 ? -19.078 -2.75 -3.436 1 55.19 150 SER B C 1
ATOM 2396 O O . SER B 1 150 ? -19.031 -1.897 -4.324 1 55.19 150 SER B O 1
ATOM 2398 N N . ASP B 1 151 ? -19.312 -3.924 -3.914 1 44.72 151 ASP B N 1
ATOM 2399 C CA . ASP B 1 151 ? -20.328 -4.191 -4.926 1 44.72 151 ASP B CA 1
ATOM 2400 C C . ASP B 1 151 ? -21.547 -3.314 -4.715 1 44.72 151 ASP B C 1
ATOM 2402 O O . ASP B 1 151 ? -22.344 -3.559 -3.803 1 44.72 151 ASP B O 1
ATOM 2406 N N . ASP B 1 152 ? -21.641 -2.143 -4.293 1 37.16 152 ASP B N 1
ATOM 2407 C CA . ASP B 1 152 ? -23.016 -1.65 -4.273 1 37.16 152 ASP B CA 1
ATOM 2408 C C . ASP B 1 152 ? -23.672 -1.772 -5.652 1 37.16 152 ASP B C 1
ATOM 2410 O O . ASP B 1 152 ? -24.734 -1.211 -5.891 1 37.16 152 ASP B O 1
ATOM 2414 N N . GLU B 1 153 ? -23.188 -2.357 -6.699 1 33.94 153 GLU B N 1
ATOM 2415 C CA . GLU B 1 153 ? -24.375 -2.551 -7.523 1 33.94 153 GLU B CA 1
ATOM 2416 C C . GLU B 1 153 ? -25.312 -3.584 -6.906 1 33.94 153 GLU B C 1
ATOM 2418 O O . GLU B 1 153 ? -24.859 -4.551 -6.289 1 33.94 153 GLU B O 1
#

Solvent-accessible surface area (backbone atoms only — not comparable to full-atom values): 17379 Å² total; per-residue (Å²): 134,85,79,77,78,78,79,81,78,80,80,78,77,78,75,77,72,79,75,74,73,69,69,74,54,72,64,57,55,50,51,52,48,54,51,51,44,50,48,25,46,40,67,61,36,58,70,66,35,57,64,40,44,38,94,82,30,42,38,33,44,74,91,36,80,46,56,55,68,60,53,51,52,52,49,54,52,40,40,73,58,72,21,41,45,75,40,69,45,76,45,77,75,45,78,45,70,34,83,84,65,48,34,34,41,39,35,30,36,38,40,36,26,37,36,38,65,89,78,40,76,46,75,44,50,32,41,37,39,38,35,34,31,44,49,96,90,40,75,24,33,45,32,38,44,39,44,62,53,77,73,76,120,133,86,79,78,78,77,78,80,79,79,80,78,78,79,74,77,70,77,75,74,74,69,70,75,52,74,63,56,54,50,52,52,48,53,52,50,45,51,49,25,47,41,66,60,35,58,69,65,35,56,64,40,45,38,95,82,30,43,36,32,42,76,91,38,79,47,55,56,68,59,53,52,50,51,50,54,52,40,41,73,58,69,20,40,45,76,40,66,46,78,44,77,75,44,77,46,70,32,82,85,66,48,34,34,40,38,36,31,37,36,40,37,28,38,36,37,64,90,79,41,76,46,77,46,50,32,41,38,40,40,33,36,30,44,49,98,90,41,75,24,32,46,32,38,44,39,44,62,52,78,74,74,119

Organism: NCBI:txid1548547